Protein AF-A0AAW2YM45-F1 (afdb_monomer)

Solvent-accessible surface area (backbone atoms only — not comparable to full-atom values): 20526 Å² total; per-residue (Å²): 138,87,84,84,84,82,82,83,83,81,84,79,89,72,82,79,75,80,80,76,76,75,73,78,72,71,79,68,81,76,70,78,79,80,68,70,38,75,50,60,68,61,29,51,44,45,63,51,35,70,68,55,61,96,83,78,54,58,60,56,71,64,58,52,55,52,50,51,53,51,51,53,53,54,46,53,55,48,54,50,52,43,63,69,68,66,59,71,83,74,74,78,76,60,89,84,74,71,66,93,79,70,87,63,98,72,72,85,68,70,68,88,69,49,59,49,58,45,49,50,54,52,39,35,72,74,59,65,46,66,71,56,31,53,52,50,52,34,23,50,52,48,28,34,70,71,37,28,89,81,34,66,64,40,33,56,50,43,33,38,57,37,59,75,40,56,63,72,43,49,54,50,46,53,55,50,52,50,49,64,72,68,55,77,55,60,45,52,56,66,89,67,76,82,59,91,83,68,78,87,65,48,35,39,24,42,56,29,53,52,52,51,50,62,67,42,37,83,83,35,70,86,48,50,68,60,42,49,58,56,46,60,74,59,43,43,77,55,53,70,68,57,43,51,53,17,31,47,72,66,69,41,87,83,50,97,91,52,76,60,80,54,42,83,73,74,40,53,71,68,54,68,34,20,29,30,47,48,61,56,54,51,49,44,53,39,51,56,55,50,54,53,53,52,54,51,52,53,50,49,52,51,51,52,52,50,53,54,50,53,52,49,54,50,53,55,51,53,55,54,51,60,65,64,74,68,66,72,79,72,81,72,89,83,82,77,90,132

Structure (mmCIF, N/CA/C/O backbone):
data_AF-A0AAW2YM45-F1
#
_entry.id   AF-A0AAW2YM45-F1
#
loop_
_atom_site.group_PDB
_atom_site.id
_atom_site.type_symbol
_atom_site.label_atom_id
_atom_site.label_alt_id
_atom_site.label_comp_id
_atom_site.label_asym_id
_atom_site.label_entity_id
_atom_site.label_seq_id
_atom_site.pdbx_PDB_ins_code
_atom_site.Cartn_x
_atom_site.Cartn_y
_atom_site.Cartn_z
_atom_site.occupancy
_atom_site.B_iso_or_equiv
_atom_site.auth_seq_id
_atom_site.auth_comp_id
_atom_site.auth_asym_id
_atom_site.auth_atom_id
_atom_site.pdbx_PDB_model_num
ATOM 1 N N . MET A 1 1 ? 11.806 57.297 -38.590 1.00 45.34 1 MET A N 1
ATOM 2 C CA . MET A 1 1 ? 10.900 56.375 -39.314 1.00 45.34 1 MET A CA 1
ATOM 3 C C . MET A 1 1 ? 10.672 55.143 -38.445 1.00 45.34 1 MET A C 1
ATOM 5 O O . MET A 1 1 ? 11.607 54.385 -38.232 1.00 45.34 1 MET A O 1
ATOM 9 N N . LYS A 1 2 ? 9.485 55.006 -37.837 1.00 39.28 2 LYS A N 1
ATOM 10 C CA . LYS A 1 2 ? 9.131 53.883 -36.949 1.00 39.28 2 LYS A CA 1
ATOM 11 C C . LYS A 1 2 ? 8.463 52.790 -37.788 1.00 39.28 2 LYS A C 1
ATOM 13 O O . LYS A 1 2 ? 7.436 53.046 -38.404 1.00 39.28 2 LYS A O 1
ATOM 18 N N . SER A 1 3 ? 9.078 51.609 -37.837 1.00 43.22 3 SER A N 1
ATOM 19 C CA . SER A 1 3 ? 8.574 50.436 -38.556 1.00 43.22 3 SER A CA 1
ATOM 20 C C . SER A 1 3 ? 7.737 49.577 -37.610 1.00 43.22 3 SER A C 1
ATOM 22 O O . SER A 1 3 ? 8.250 48.994 -36.656 1.00 43.22 3 SER A O 1
ATOM 24 N N . THR A 1 4 ? 6.432 49.547 -37.857 1.00 47.62 4 THR A N 1
ATOM 25 C CA . THR A 1 4 ? 5.454 48.725 -37.143 1.00 47.62 4 THR A CA 1
ATOM 26 C C . THR A 1 4 ? 5.373 47.360 -37.824 1.00 47.62 4 THR A C 1
ATOM 28 O O . THR A 1 4 ? 4.767 47.234 -38.885 1.00 47.62 4 THR A O 1
ATOM 31 N N . ARG A 1 5 ? 5.962 46.319 -37.223 1.00 50.62 5 ARG A N 1
ATOM 32 C CA . ARG A 1 5 ? 5.712 44.927 -37.630 1.00 50.62 5 ARG A CA 1
ATOM 33 C C . ARG A 1 5 ? 4.517 44.377 -36.852 1.00 50.62 5 ARG A C 1
ATOM 35 O O . ARG A 1 5 ? 4.603 44.153 -35.650 1.00 50.62 5 ARG A O 1
ATOM 42 N N . ARG A 1 6 ? 3.401 44.181 -37.557 1.00 46.84 6 ARG A N 1
ATOM 43 C CA . ARG A 1 6 ? 2.259 43.370 -37.114 1.00 46.84 6 ARG A CA 1
ATOM 44 C C . ARG A 1 6 ? 2.608 41.900 -37.345 1.00 46.84 6 ARG A C 1
ATOM 46 O O . ARG A 1 6 ? 2.847 41.521 -38.487 1.00 46.84 6 ARG A O 1
ATOM 53 N N . ASN A 1 7 ? 2.620 41.096 -36.285 1.00 44.47 7 ASN A N 1
ATOM 54 C CA . ASN A 1 7 ? 2.637 39.640 -36.399 1.00 44.47 7 ASN A CA 1
ATOM 55 C C . ASN A 1 7 ? 1.203 39.118 -36.324 1.00 44.47 7 ASN A C 1
ATOM 57 O O . ASN A 1 7 ? 0.511 39.284 -35.321 1.00 44.47 7 ASN A O 1
ATOM 61 N N . THR A 1 8 ? 0.782 38.505 -37.421 1.00 42.62 8 THR A N 1
ATOM 62 C CA . THR A 1 8 ? -0.485 37.804 -37.597 1.00 42.62 8 THR A CA 1
ATOM 63 C C . THR A 1 8 ? -0.385 36.444 -36.911 1.00 42.62 8 THR A C 1
ATOM 65 O O . THR A 1 8 ? 0.397 35.595 -37.333 1.00 42.62 8 THR A O 1
ATOM 68 N N . ILE A 1 9 ? -1.149 36.236 -35.838 1.00 46.59 9 ILE A N 1
ATOM 69 C CA . ILE A 1 9 ? -1.312 34.923 -35.207 1.00 46.59 9 ILE A CA 1
ATOM 70 C C . ILE A 1 9 ? -2.406 34.190 -35.985 1.00 46.59 9 ILE A C 1
ATOM 72 O O . ILE A 1 9 ? -3.580 34.542 -35.900 1.00 46.59 9 ILE A O 1
ATOM 76 N N . VAL A 1 10 ? -2.009 33.194 -36.776 1.00 47.75 10 VAL A N 1
ATOM 77 C CA . VAL A 1 10 ? -2.926 32.247 -37.416 1.00 47.75 10 VAL A CA 1
ATOM 78 C C . VAL A 1 10 ? -3.204 31.138 -36.406 1.00 47.75 10 VAL A C 1
ATOM 80 O O . VAL A 1 10 ? -2.305 30.388 -36.033 1.00 47.75 10 VAL A O 1
ATOM 83 N N . GLY A 1 11 ? -4.444 31.073 -35.922 1.00 38.09 11 GLY A N 1
ATOM 84 C CA . GLY A 1 11 ? -4.909 30.016 -35.032 1.00 38.09 11 GLY A CA 1
ATOM 85 C C . GLY A 1 11 ? -5.076 28.699 -35.786 1.00 38.09 11 GLY A C 1
ATOM 86 O O . GLY A 1 11 ? -5.898 28.609 -36.695 1.00 38.09 11 GLY A O 1
ATOM 87 N N . SER A 1 12 ? -4.331 27.665 -35.389 1.00 40.09 12 SER A N 1
ATOM 88 C CA . SER A 1 12 ? -4.648 26.286 -35.758 1.00 40.09 12 SER A CA 1
ATOM 89 C C . SER A 1 12 ? -5.517 25.669 -34.663 1.00 40.09 12 SER A C 1
ATOM 91 O O . SER A 1 12 ? -5.023 25.280 -33.603 1.00 40.09 12 SER A O 1
ATOM 93 N N . ALA A 1 13 ? -6.819 25.576 -34.921 1.00 42.38 13 ALA A N 1
ATOM 94 C CA . ALA A 1 13 ? -7.732 24.740 -34.155 1.00 42.38 13 ALA A CA 1
ATOM 95 C C . ALA A 1 13 ? -7.445 23.266 -34.490 1.00 42.38 13 ALA A C 1
ATOM 97 O O . ALA A 1 13 ? -8.074 22.666 -35.358 1.00 42.38 13 ALA A O 1
ATOM 98 N N . GLY A 1 14 ? -6.427 22.704 -33.839 1.00 37.56 14 GLY A N 1
ATOM 99 C CA . GLY A 1 14 ? -6.156 21.273 -33.844 1.00 37.56 14 GLY A CA 1
ATOM 100 C C . GLY A 1 14 ? -7.064 20.597 -32.827 1.00 37.56 14 GLY A C 1
ATOM 101 O O . GLY A 1 14 ? -6.869 20.751 -31.625 1.00 37.56 14 GLY A O 1
ATOM 102 N N . ALA A 1 15 ? -8.073 19.881 -33.316 1.00 40.94 15 ALA A N 1
ATOM 103 C CA . ALA A 1 15 ? -8.961 19.057 -32.512 1.00 40.94 15 ALA A CA 1
ATOM 104 C C . ALA A 1 15 ? -8.154 17.982 -31.763 1.00 40.94 15 ALA A C 1
ATOM 106 O O . ALA A 1 15 ? -7.741 16.978 -32.344 1.00 40.94 15 ALA A O 1
ATOM 107 N N . ILE A 1 16 ? -7.945 18.194 -30.465 1.00 41.81 16 ILE A N 1
ATOM 108 C CA . ILE A 1 16 ? -7.517 17.153 -29.534 1.00 41.81 16 ILE A CA 1
ATOM 109 C C . ILE A 1 16 ? -8.744 16.263 -29.327 1.00 41.81 16 ILE A C 1
ATOM 111 O O . ILE A 1 16 ? -9.653 16.594 -28.573 1.00 41.81 16 ILE A O 1
ATOM 115 N N . LYS A 1 17 ? -8.821 15.164 -30.082 1.00 40.62 17 LYS A N 1
ATOM 116 C CA . LYS A 1 17 ? -9.704 14.053 -29.730 1.00 40.62 17 LYS A CA 1
ATOM 117 C C . LYS A 1 17 ? -9.077 13.371 -28.524 1.00 40.62 17 LYS A C 1
ATOM 119 O O . LYS A 1 17 ? -8.093 12.649 -28.673 1.00 40.62 17 LYS A O 1
ATOM 124 N N . ASP A 1 18 ? -9.644 13.638 -27.355 1.00 38.69 18 ASP A N 1
ATOM 125 C CA . ASP A 1 18 ? -9.373 12.903 -26.130 1.00 38.69 18 ASP A CA 1
ATOM 126 C C . ASP A 1 18 ? -9.547 11.405 -26.397 1.00 38.69 18 ASP A C 1
ATOM 128 O O . ASP A 1 18 ? -10.647 10.893 -26.614 1.00 38.69 18 ASP A O 1
ATOM 132 N N . MET A 1 19 ? -8.418 10.700 -26.440 1.00 42.66 19 MET A N 1
ATOM 133 C CA . MET A 1 19 ? -8.361 9.249 -26.517 1.00 42.66 19 MET A CA 1
ATOM 134 C C . MET A 1 19 ? -8.612 8.710 -25.109 1.00 42.66 19 MET A C 1
ATOM 136 O O . MET A 1 19 ? -7.716 8.222 -24.419 1.00 42.66 19 MET A O 1
ATOM 140 N N . GLU A 1 20 ? -9.858 8.863 -24.668 1.00 37.53 20 GLU A N 1
ATOM 141 C CA . GLU A 1 20 ? -10.385 8.329 -23.423 1.00 37.53 20 GLU A CA 1
ATOM 142 C C . GLU A 1 20 ? -10.452 6.807 -23.561 1.00 37.53 20 GLU A C 1
ATOM 144 O O . GLU A 1 20 ? -11.467 6.191 -23.891 1.00 37.53 20 GLU A O 1
ATOM 149 N N . THR A 1 21 ? -9.292 6.182 -23.373 1.00 39.78 21 THR A N 1
ATOM 150 C CA . THR A 1 21 ? -9.134 4.734 -23.359 1.00 39.78 21 THR A CA 1
ATOM 151 C C . THR A 1 21 ? -9.704 4.254 -22.030 1.00 39.78 21 THR A C 1
ATOM 153 O O . THR A 1 21 ? -8.976 3.958 -21.085 1.00 39.78 21 THR A O 1
ATOM 156 N N . SER A 1 22 ? -11.037 4.234 -21.947 1.00 38.47 22 SER A N 1
ATOM 157 C CA . SER A 1 22 ? -11.809 3.584 -20.896 1.00 38.47 22 SER A CA 1
ATOM 158 C C . SER A 1 22 ? -11.467 2.096 -20.901 1.00 38.47 22 SER A C 1
ATOM 160 O O . SER A 1 22 ? -12.171 1.262 -21.474 1.00 38.47 22 SER A O 1
ATOM 162 N N . ARG A 1 23 ? -10.351 1.740 -20.258 1.00 40.31 23 ARG A N 1
ATOM 163 C CA . ARG A 1 23 ? -10.105 0.377 -19.811 1.00 40.31 23 ARG A CA 1
ATOM 164 C C . ARG A 1 23 ? -11.232 0.067 -18.841 1.00 40.31 23 ARG A C 1
ATOM 166 O O . ARG A 1 23 ? -11.241 0.549 -17.713 1.00 40.31 23 ARG A O 1
ATOM 173 N N . ARG A 1 24 ? -12.211 -0.709 -19.313 1.00 33.78 24 ARG A N 1
ATOM 174 C CA . ARG A 1 24 ? -13.231 -1.349 -18.483 1.00 33.78 24 ARG A CA 1
ATOM 175 C C . ARG A 1 24 ? -12.511 -2.217 -17.454 1.00 33.78 24 ARG A C 1
ATOM 177 O O . ARG A 1 24 ? -12.272 -3.401 -17.685 1.00 33.78 24 ARG A O 1
ATOM 184 N N . ILE A 1 25 ? -12.146 -1.622 -16.323 1.00 40.91 25 ILE A N 1
ATOM 185 C CA . ILE A 1 25 ? -11.857 -2.355 -15.100 1.00 40.91 25 ILE A CA 1
ATOM 186 C C . ILE A 1 25 ? -13.159 -3.093 -14.813 1.00 40.91 25 ILE A C 1
ATOM 188 O O . ILE A 1 25 ? -14.174 -2.468 -14.507 1.00 40.91 25 ILE A O 1
ATOM 192 N N . ARG A 1 26 ? -13.171 -4.414 -15.028 1.00 33.56 26 ARG A N 1
ATOM 193 C CA . ARG A 1 26 ? -14.313 -5.235 -14.625 1.00 33.56 26 ARG A CA 1
ATOM 194 C C . ARG A 1 26 ? -14.540 -4.924 -13.145 1.00 33.56 26 ARG A C 1
ATOM 196 O O . ARG A 1 26 ? -13.566 -5.028 -12.395 1.00 33.56 26 ARG A O 1
ATOM 203 N N . PRO A 1 27 ? -15.747 -4.505 -12.724 1.00 36.38 27 PRO A N 1
ATOM 204 C CA . PRO A 1 27 ? -16.005 -4.296 -11.312 1.00 36.38 27 PRO A CA 1
ATOM 205 C C . PRO A 1 27 ? -15.666 -5.612 -10.621 1.00 36.38 27 PRO A C 1
ATOM 207 O O . PRO A 1 27 ? -16.235 -6.658 -10.946 1.00 36.38 27 PRO A O 1
ATOM 210 N N . ALA A 1 28 ? -14.648 -5.582 -9.761 1.00 40.66 28 ALA A N 1
ATOM 211 C CA . ALA A 1 28 ? -14.323 -6.728 -8.935 1.00 40.66 28 ALA A CA 1
ATOM 212 C C . ALA A 1 28 ? -15.617 -7.131 -8.226 1.00 40.66 28 ALA A C 1
ATOM 214 O O . ALA A 1 28 ? -16.336 -6.259 -7.733 1.00 40.66 28 ALA A O 1
ATOM 215 N N . LYS A 1 29 ? -15.940 -8.430 -8.257 1.00 38.34 29 LYS A N 1
ATOM 216 C CA . LYS A 1 29 ? -17.120 -9.004 -7.604 1.00 38.34 29 LYS A CA 1
ATOM 217 C C . LYS A 1 29 ? -17.190 -8.401 -6.201 1.00 38.34 29 LYS A C 1
ATOM 219 O O . LYS A 1 29 ? -16.283 -8.626 -5.403 1.00 38.34 29 LYS A O 1
ATOM 224 N N . ILE A 1 30 ? -18.192 -7.552 -5.969 1.00 38.91 30 ILE A N 1
ATOM 225 C CA . ILE A 1 30 ? -18.362 -6.825 -4.714 1.00 38.91 30 ILE A CA 1
ATOM 226 C C . ILE A 1 30 ? -18.522 -7.908 -3.650 1.00 38.91 30 ILE A C 1
ATOM 228 O O . ILE A 1 30 ? -19.556 -8.572 -3.603 1.00 38.91 30 ILE A O 1
ATOM 232 N N . ARG A 1 31 ? -17.477 -8.161 -2.850 1.00 45.88 31 ARG A N 1
ATOM 233 C CA . ARG A 1 31 ? -17.659 -8.897 -1.598 1.00 45.88 31 ARG A CA 1
ATOM 234 C C . ARG A 1 31 ? -18.675 -8.075 -0.812 1.00 45.88 31 ARG A C 1
ATOM 236 O O . ARG A 1 31 ? -18.520 -6.859 -0.709 1.00 45.88 31 ARG A O 1
ATOM 243 N N . ASN A 1 32 ? -19.765 -8.697 -0.375 1.00 42.22 32 ASN A N 1
ATOM 244 C CA . ASN A 1 32 ? -20.770 -8.017 0.431 1.00 42.22 32 ASN A CA 1
ATOM 245 C C . ASN A 1 32 ? -20.088 -7.572 1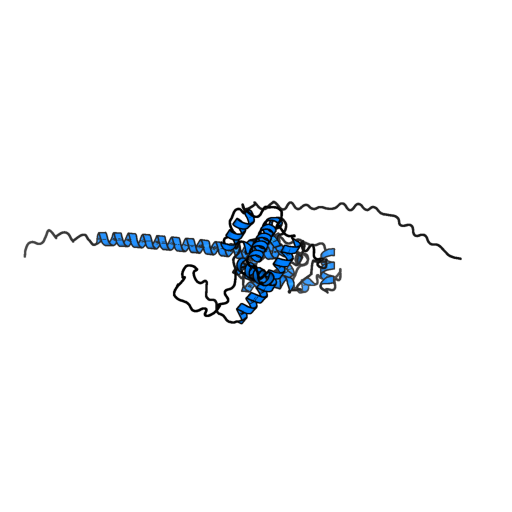.729 1.00 42.22 32 ASN A C 1
ATOM 247 O O . ASN A 1 32 ? -19.929 -8.365 2.644 1.00 42.22 32 ASN A O 1
ATOM 251 N N . PHE A 1 33 ? -19.676 -6.306 1.802 1.00 49.12 33 PHE A N 1
ATOM 252 C CA . PHE A 1 33 ? -19.008 -5.700 2.960 1.00 49.12 33 PHE A CA 1
ATOM 253 C C . PHE A 1 33 ? -19.979 -5.431 4.127 1.00 49.12 33 PHE A C 1
ATOM 255 O O . PHE A 1 33 ? -19.868 -4.429 4.824 1.00 49.12 33 PHE A O 1
ATOM 262 N N . GLY A 1 34 ? -20.954 -6.323 4.319 1.00 51.41 34 GLY A N 1
ATOM 263 C CA . GLY A 1 34 ? -21.739 -6.412 5.547 1.00 51.41 34 GLY A CA 1
ATOM 264 C C . GLY A 1 34 ? -20.972 -7.093 6.683 1.00 51.41 34 GLY A C 1
ATOM 265 O O . GLY A 1 34 ? -21.533 -7.264 7.760 1.00 51.41 34 GLY A O 1
ATOM 266 N N . GLU A 1 35 ? -19.721 -7.493 6.453 1.00 58.28 35 GLU A N 1
ATOM 267 C CA . GLU A 1 35 ? -18.864 -8.055 7.489 1.00 58.28 35 GLU A CA 1
ATOM 268 C C . GLU A 1 35 ? -18.465 -6.956 8.478 1.00 58.28 35 GLU A C 1
ATOM 270 O O . GLU A 1 35 ? -17.868 -5.933 8.136 1.00 58.28 35 GLU A O 1
ATOM 275 N N . VAL A 1 36 ? -18.893 -7.167 9.718 1.00 66.31 36 VAL A N 1
ATOM 276 C CA . VAL A 1 36 ? -18.519 -6.386 10.893 1.00 66.31 36 VAL A CA 1
ATOM 277 C C . VAL A 1 36 ? -16.995 -6.512 11.067 1.00 66.31 36 VAL A C 1
ATOM 279 O O . VAL A 1 36 ? -16.499 -7.633 10.959 1.00 66.31 36 VAL A O 1
ATOM 282 N N . PRO A 1 37 ? -16.237 -5.419 11.308 1.00 69.38 37 PRO A N 1
ATOM 283 C CA . PRO A 1 37 ? -14.800 -5.517 11.556 1.00 69.38 37 PRO A CA 1
ATOM 284 C C . PRO A 1 37 ? -14.510 -6.546 12.641 1.00 69.38 37 PRO A C 1
ATOM 286 O O . PRO A 1 37 ? -15.235 -6.593 13.636 1.00 69.38 37 PRO A O 1
ATOM 289 N N . LYS A 1 38 ? -13.437 -7.325 12.475 1.00 77.44 38 LYS A N 1
ATOM 290 C CA . LYS A 1 38 ? -13.011 -8.298 13.494 1.00 77.44 38 LYS A CA 1
ATOM 291 C C . LYS A 1 38 ? -12.705 -7.611 14.826 1.00 77.44 38 LYS A C 1
ATOM 293 O O . LYS A 1 38 ? -13.040 -8.129 15.886 1.00 77.44 38 LYS A O 1
ATOM 298 N N . ASN A 1 39 ? -12.159 -6.398 14.759 1.00 76.94 39 ASN A N 1
ATOM 299 C CA . ASN A 1 39 ? -11.950 -5.546 15.915 1.00 76.94 39 ASN A CA 1
ATOM 300 C C . ASN A 1 39 ? -13.290 -5.104 16.533 1.00 76.94 39 ASN A C 1
ATOM 302 O O . ASN A 1 39 ? -13.971 -4.216 16.008 1.00 76.94 39 ASN A O 1
ATOM 306 N N . GLU A 1 40 ? -13.644 -5.677 17.686 1.00 79.69 40 GLU A N 1
ATOM 307 C CA . GLU A 1 40 ? -14.921 -5.419 18.361 1.00 79.69 40 GLU A CA 1
ATOM 308 C C . GLU A 1 40 ? -15.126 -3.929 18.678 1.00 79.69 40 GLU A C 1
ATOM 310 O O . GLU A 1 40 ? -16.224 -3.388 18.536 1.00 79.69 40 GLU A O 1
ATOM 315 N N . ARG A 1 41 ? -14.059 -3.210 19.039 1.00 76.38 41 ARG A N 1
ATOM 316 C CA . ARG A 1 41 ? -14.141 -1.777 19.338 1.00 76.38 41 ARG A CA 1
ATOM 317 C C . ARG A 1 41 ? -14.482 -0.967 18.090 1.00 76.38 41 ARG A C 1
ATOM 319 O O . ARG A 1 41 ? -15.356 -0.100 18.152 1.00 76.38 41 ARG A O 1
ATOM 326 N N . LEU A 1 42 ? -13.847 -1.247 16.950 1.00 74.06 42 LEU A N 1
ATOM 327 C CA . LEU A 1 42 ? -14.230 -0.621 15.679 1.00 74.06 42 LEU A CA 1
ATOM 328 C C . LEU A 1 42 ? -15.632 -1.030 15.242 1.00 74.06 42 LEU A C 1
ATOM 330 O O . LEU A 1 42 ? -16.374 -0.176 14.764 1.00 74.06 42 LEU A O 1
ATOM 334 N N . ALA A 1 43 ? -16.018 -2.289 15.439 1.00 78.50 43 ALA A N 1
ATOM 335 C CA . ALA A 1 43 ? -17.366 -2.770 15.172 1.00 78.50 43 ALA A CA 1
ATOM 336 C C . ALA A 1 43 ? -18.420 -2.013 15.988 1.00 78.50 43 ALA A C 1
ATOM 338 O O . ALA A 1 43 ? -19.432 -1.579 15.441 1.00 78.50 43 ALA A O 1
ATOM 339 N N . GLN A 1 44 ? -18.165 -1.772 17.275 1.00 83.31 44 GLN A N 1
ATOM 340 C CA . GLN A 1 44 ? -19.039 -0.975 18.132 1.00 83.31 44 GLN A CA 1
ATOM 341 C C . GLN A 1 44 ? -19.091 0.488 17.682 1.00 83.31 44 GLN A C 1
ATOM 343 O O . GLN A 1 44 ? -20.172 1.081 17.649 1.00 83.31 44 GLN A O 1
ATOM 348 N N . ILE A 1 45 ? -17.954 1.081 17.301 1.00 74.38 45 ILE A N 1
ATOM 349 C CA . ILE A 1 45 ? -17.939 2.441 16.744 1.00 74.38 45 ILE A CA 1
ATOM 350 C C . ILE A 1 45 ? -18.688 2.492 15.423 1.00 74.38 45 ILE A C 1
ATOM 352 O O . ILE A 1 45 ? -19.412 3.454 15.199 1.00 74.38 45 ILE A O 1
ATOM 356 N N . LEU A 1 46 ? -18.588 1.464 14.586 1.00 68.81 46 LEU A N 1
ATOM 357 C CA . LEU A 1 46 ? -19.361 1.351 13.360 1.00 68.81 46 LEU A CA 1
ATOM 358 C C . LEU A 1 46 ? -20.852 1.208 13.629 1.00 68.81 46 LEU A C 1
ATOM 360 O O . LEU A 1 46 ? -21.654 1.919 13.039 1.00 68.81 46 LEU A O 1
ATOM 364 N N . ALA A 1 47 ? -21.247 0.342 14.555 1.00 76.31 47 ALA A N 1
ATOM 365 C CA . ALA A 1 47 ? -22.644 0.179 14.935 1.00 76.31 47 ALA A CA 1
ATOM 366 C C . ALA A 1 47 ? -23.230 1.489 15.488 1.00 76.31 47 ALA A C 1
ATOM 368 O O . ALA A 1 47 ? -24.386 1.827 15.217 1.00 76.31 47 ALA A O 1
ATOM 369 N N . LYS A 1 48 ? -22.423 2.263 16.225 1.00 74.12 48 LYS A N 1
ATOM 370 C CA . LYS A 1 48 ? -22.779 3.612 16.673 1.00 74.12 48 LYS A CA 1
ATOM 371 C C . LYS A 1 48 ? -22.817 4.591 15.496 1.00 74.12 48 LYS A C 1
ATOM 373 O O . LYS A 1 48 ? -23.808 5.298 15.354 1.00 74.12 48 LYS A O 1
ATOM 378 N N . SER A 1 49 ? -21.806 4.612 14.629 1.00 63.53 49 SER A N 1
ATOM 379 C CA . SER A 1 49 ? -21.676 5.558 13.512 1.00 63.53 49 SER A CA 1
ATOM 380 C C . SER A 1 49 ? -22.705 5.328 12.408 1.00 63.53 49 SER A C 1
ATOM 382 O O . SER A 1 49 ? -23.179 6.289 11.822 1.00 63.53 49 SER A O 1
ATOM 384 N N . VAL A 1 50 ? -23.174 4.097 12.197 1.00 59.38 50 VAL A N 1
ATOM 385 C CA . VAL A 1 50 ? -24.307 3.787 11.308 1.00 59.38 50 VAL A CA 1
ATOM 386 C C . VAL A 1 50 ? -25.601 4.449 11.804 1.00 59.38 50 VAL A C 1
ATOM 388 O O . VAL A 1 50 ? -26.444 4.831 10.990 1.00 59.38 50 VAL A O 1
ATOM 391 N N . LYS A 1 51 ? -25.754 4.659 13.122 1.00 62.66 51 LYS A N 1
ATOM 392 C CA . LYS A 1 51 ? -26.851 5.467 13.688 1.00 62.66 51 LYS A CA 1
ATOM 393 C C . LYS A 1 51 ? -26.615 6.977 13.518 1.00 62.66 51 LYS A C 1
ATOM 395 O O . LYS A 1 51 ? -27.583 7.739 13.468 1.00 62.66 51 LYS A O 1
ATOM 400 N N . PHE A 1 52 ? -25.365 7.420 13.369 1.00 55.94 52 PHE A N 1
ATOM 401 C CA . PHE A 1 52 ? -25.009 8.796 13.014 1.00 55.94 52 PHE A CA 1
ATOM 402 C C . PHE A 1 52 ? -25.172 9.006 11.492 1.00 55.94 52 PHE A C 1
ATOM 404 O O . PHE A 1 52 ? -24.295 8.733 10.685 1.00 55.94 52 PHE A O 1
ATOM 411 N N . LYS A 1 53 ? -26.370 9.455 11.100 1.00 52.22 53 LYS A N 1
ATOM 412 C CA . LYS A 1 53 ? -26.874 9.668 9.726 1.00 52.22 53 LYS A CA 1
ATOM 413 C C . LYS A 1 53 ? -25.843 9.928 8.597 1.00 52.22 53 LYS A C 1
ATOM 415 O O . LYS A 1 53 ? -25.026 10.845 8.639 1.00 52.22 53 LYS A O 1
ATOM 420 N N . ARG A 1 54 ? -26.088 9.173 7.517 1.00 53.28 54 ARG A N 1
ATOM 421 C CA . ARG A 1 54 ? -25.399 8.951 6.227 1.00 53.28 54 ARG A CA 1
ATOM 422 C C . ARG A 1 54 ? -24.738 10.099 5.447 1.00 53.28 54 ARG A C 1
ATOM 424 O O . ARG A 1 54 ? -23.933 9.760 4.590 1.00 53.28 54 ARG A O 1
ATOM 431 N N . ASP A 1 55 ? -24.956 11.386 5.719 1.00 55.81 55 ASP A N 1
ATOM 432 C CA . ASP A 1 55 ? -24.517 12.429 4.761 1.00 55.81 55 ASP A CA 1
ATOM 433 C C . ASP A 1 55 ? -23.609 13.533 5.335 1.00 55.81 55 ASP A C 1
ATOM 435 O O . ASP A 1 55 ? -23.004 14.285 4.575 1.00 55.81 55 ASP A O 1
ATOM 439 N N . GLY A 1 56 ? -23.442 13.618 6.661 1.00 63.75 56 GLY A N 1
ATOM 440 C CA . GLY A 1 56 ? -22.745 14.752 7.294 1.00 63.75 56 GLY A CA 1
ATOM 441 C C . GLY A 1 56 ? -21.294 14.525 7.732 1.00 63.75 56 GLY A C 1
ATOM 442 O O . GLY A 1 56 ? -20.587 15.496 7.987 1.00 63.75 56 GLY A O 1
ATOM 443 N N . GLN A 1 57 ? -20.835 13.274 7.858 1.00 75.69 57 GLN A N 1
ATOM 444 C CA . GLN A 1 57 ? -19.564 12.979 8.549 1.00 75.69 57 GLN A CA 1
ATOM 445 C C . GLN A 1 57 ? -18.427 12.472 7.657 1.00 75.69 57 GLN A C 1
ATOM 447 O O . GLN A 1 57 ? -17.272 12.493 8.085 1.00 75.69 57 GLN A O 1
ATOM 452 N N . SER A 1 58 ? -18.695 12.064 6.410 1.00 86.31 58 SER A N 1
ATOM 453 C CA . SER A 1 58 ? -17.600 11.692 5.506 1.00 86.31 58 SER A CA 1
ATOM 454 C C . SER A 1 58 ? -16.742 12.923 5.213 1.00 86.31 58 SER A C 1
ATOM 456 O O . SER A 1 58 ? -17.257 13.948 4.759 1.00 86.31 58 SER A O 1
ATOM 458 N N . LYS A 1 59 ? -15.438 12.824 5.445 1.00 93.31 59 LYS A N 1
ATOM 459 C CA . LYS A 1 59 ? -14.485 13.886 5.127 1.00 93.31 59 LYS A CA 1
ATOM 460 C C . LYS A 1 59 ? -14.091 13.813 3.646 1.00 93.31 59 LYS A C 1
ATOM 462 O O . LYS A 1 59 ? -14.546 12.949 2.889 1.00 93.31 59 LYS A O 1
ATOM 467 N N . SER A 1 60 ? -13.270 14.756 3.192 1.00 93.88 60 SER A N 1
ATOM 468 C CA . SER A 1 60 ? -12.721 14.713 1.835 1.00 93.88 60 SER A CA 1
ATOM 469 C C . SER A 1 60 ? -11.709 13.570 1.689 1.00 93.88 60 SER A C 1
ATOM 471 O O . SER A 1 60 ? -11.086 13.145 2.663 1.00 93.88 60 SER A O 1
ATOM 473 N N . LEU A 1 61 ? -11.509 13.089 0.457 1.00 92.06 61 LEU A N 1
ATOM 474 C CA . LEU A 1 61 ? -10.459 12.108 0.166 1.00 92.06 61 LEU A CA 1
ATOM 475 C C . LEU A 1 61 ? -9.079 12.637 0.585 1.00 92.06 61 LEU A C 1
ATOM 477 O O . LEU A 1 61 ? -8.307 11.916 1.207 1.00 92.06 61 LEU A O 1
ATOM 481 N N . LEU A 1 62 ? -8.795 13.914 0.307 1.00 91.75 62 LEU A N 1
ATOM 482 C CA . LEU A 1 62 ? -7.539 14.556 0.691 1.00 91.75 62 LEU A CA 1
ATOM 483 C C . LEU A 1 62 ? -7.290 14.498 2.202 1.00 91.75 62 LEU A C 1
ATOM 485 O O . LEU A 1 62 ? -6.180 14.190 2.632 1.00 91.75 62 LEU A O 1
ATOM 489 N N . TRP A 1 63 ? -8.323 14.770 3.006 1.00 94.56 63 TRP A N 1
ATOM 490 C CA . TRP A 1 63 ? -8.225 14.677 4.460 1.00 94.56 63 TRP A CA 1
ATOM 491 C C . TRP A 1 63 ? -7.817 13.267 4.897 1.00 94.56 63 TRP A C 1
ATOM 493 O O . TRP A 1 63 ? -6.883 13.121 5.685 1.00 94.56 63 TRP A O 1
ATOM 503 N N . LEU A 1 64 ? -8.454 12.235 4.331 1.00 95.06 64 LEU A N 1
ATOM 504 C CA . LEU A 1 64 ? -8.138 10.848 4.667 1.00 95.06 64 LEU A CA 1
ATOM 505 C C . LEU A 1 64 ? -6.711 10.482 4.246 1.00 95.06 64 LEU A C 1
ATOM 507 O O . LEU A 1 64 ? -5.987 9.885 5.032 1.00 95.06 64 LEU A O 1
ATOM 511 N N . LEU A 1 65 ? -6.272 10.880 3.050 1.00 92.56 65 LEU A N 1
ATOM 512 C CA . LEU A 1 65 ? -4.915 10.596 2.571 1.00 92.56 65 LEU A CA 1
ATOM 513 C C . LEU A 1 65 ? -3.834 11.259 3.440 1.00 92.56 65 LEU A C 1
ATOM 515 O O . LEU A 1 65 ? -2.803 10.642 3.710 1.00 92.56 65 LEU A O 1
ATOM 519 N N . ARG A 1 66 ? -4.071 12.492 3.909 1.00 93.69 66 ARG A N 1
ATOM 520 C CA . ARG A 1 66 ? -3.168 13.183 4.845 1.00 93.69 66 ARG A CA 1
ATOM 521 C C . ARG A 1 66 ? -3.108 12.468 6.190 1.00 93.69 66 ARG A C 1
ATOM 523 O O . ARG A 1 66 ? -2.014 12.220 6.692 1.00 93.69 66 ARG A O 1
ATOM 530 N N . LEU A 1 67 ? -4.265 12.083 6.730 1.00 95.19 67 LEU A N 1
ATOM 531 C CA . LEU A 1 67 ? -4.344 11.312 7.967 1.00 95.19 67 LEU A CA 1
ATOM 532 C C . LEU A 1 67 ? -3.623 9.962 7.835 1.00 95.19 67 LEU A C 1
ATOM 534 O O . LEU A 1 67 ? -2.791 9.640 8.673 1.00 95.19 67 LEU A O 1
ATOM 538 N N . MET A 1 68 ? -3.871 9.210 6.758 1.00 95.19 68 MET A N 1
ATOM 539 C CA . MET A 1 68 ? -3.194 7.940 6.471 1.00 95.19 68 MET A CA 1
ATOM 540 C C . MET A 1 68 ? -1.673 8.102 6.444 1.00 95.19 68 MET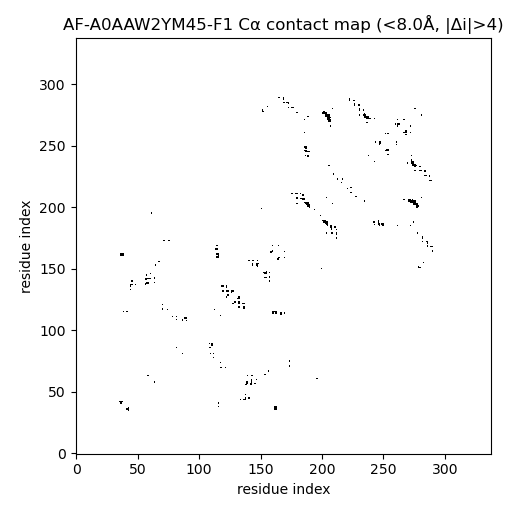 A C 1
ATOM 542 O O . MET A 1 68 ? -0.958 7.322 7.065 1.00 95.19 68 MET A O 1
ATOM 546 N N . SER A 1 69 ? -1.168 9.131 5.754 1.00 93.00 69 SER A N 1
ATOM 547 C CA . SER A 1 69 ? 0.271 9.392 5.721 1.00 93.00 69 SER A CA 1
ATOM 548 C C . SER A 1 69 ? 0.831 9.724 7.103 1.00 93.00 69 SER A C 1
ATOM 550 O O . SER A 1 69 ? 1.954 9.317 7.389 1.00 93.00 69 SER A O 1
ATOM 552 N N . SER A 1 70 ? 0.090 10.466 7.930 1.00 94.88 70 SER A N 1
ATOM 553 C CA . SER A 1 70 ? 0.488 10.7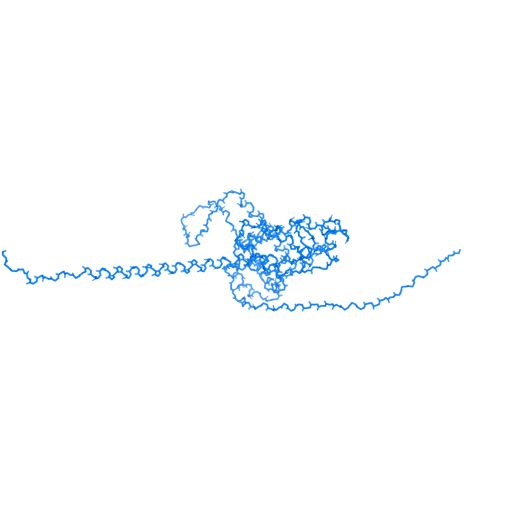85 9.305 1.00 94.88 70 SER A CA 1
ATOM 554 C C . SER A 1 70 ? 0.540 9.526 10.172 1.00 94.88 70 SER A C 1
ATOM 556 O O . SER A 1 70 ? 1.533 9.281 10.849 1.00 94.88 70 SER A O 1
ATOM 558 N N . ILE A 1 71 ? -0.490 8.681 10.084 1.00 95.75 71 ILE A N 1
ATOM 559 C CA . ILE A 1 71 ? -0.578 7.412 10.813 1.00 95.75 71 ILE A CA 1
ATOM 560 C C . ILE A 1 71 ? 0.581 6.491 10.444 1.00 95.75 71 ILE A C 1
ATOM 562 O O . ILE A 1 71 ? 1.248 5.980 11.335 1.00 95.75 71 ILE A O 1
ATOM 566 N N . TYR A 1 72 ? 0.849 6.291 9.151 1.00 95.56 72 TYR A N 1
ATOM 567 C CA . TYR A 1 72 ? 1.924 5.398 8.721 1.00 95.56 72 TYR A CA 1
ATOM 568 C C . TYR A 1 72 ? 3.299 5.881 9.178 1.00 95.56 72 TYR A C 1
ATOM 570 O O . TYR A 1 72 ? 4.070 5.073 9.684 1.00 95.56 72 TYR A O 1
ATOM 578 N N . LYS A 1 73 ? 3.593 7.183 9.063 1.00 94.56 73 LYS A N 1
ATOM 579 C CA . LYS A 1 73 ? 4.857 7.755 9.554 1.00 94.56 73 LYS A CA 1
ATOM 580 C C . LYS A 1 73 ? 5.010 7.556 11.060 1.00 94.56 73 LYS A C 1
ATOM 582 O O . LYS A 1 73 ? 5.990 6.967 11.496 1.00 94.56 73 LYS A O 1
ATOM 587 N N . ASN A 1 74 ? 3.995 7.939 11.831 1.00 95.62 74 ASN A N 1
ATOM 588 C CA . ASN A 1 74 ? 4.043 7.804 13.282 1.00 95.62 74 ASN A CA 1
ATOM 589 C C . ASN A 1 74 ? 4.118 6.335 13.719 1.00 95.62 74 ASN A C 1
ATOM 591 O O . ASN A 1 74 ? 4.745 6.042 14.732 1.00 95.62 74 ASN A O 1
ATOM 595 N N . LYS A 1 75 ? 3.499 5.410 12.974 1.00 94.88 75 LYS A N 1
ATOM 596 C CA . LYS A 1 75 ? 3.580 3.975 13.263 1.00 94.88 75 LYS A CA 1
ATOM 597 C C . LYS A 1 75 ? 4.978 3.422 13.005 1.00 94.88 75 LYS A C 1
ATOM 599 O O . LYS A 1 75 ? 5.477 2.672 13.832 1.00 94.88 75 LYS A O 1
ATOM 604 N N . ILE A 1 76 ? 5.624 3.827 11.911 1.00 94.56 76 ILE A N 1
ATOM 605 C CA . ILE A 1 76 ? 7.024 3.474 11.632 1.00 94.56 76 ILE A CA 1
ATOM 606 C C . ILE A 1 76 ? 7.928 3.947 12.777 1.00 94.56 76 ILE A C 1
ATOM 608 O O . ILE A 1 76 ? 8.723 3.161 13.289 1.00 94.56 76 ILE A O 1
ATOM 612 N N . ASP A 1 77 ? 7.771 5.201 13.209 1.00 94.56 77 ASP A N 1
ATOM 613 C CA . ASP A 1 77 ? 8.569 5.773 14.298 1.00 94.56 77 ASP A CA 1
ATOM 614 C C . ASP A 1 77 ? 8.312 5.053 15.627 1.00 94.56 77 ASP A C 1
ATOM 616 O O . ASP A 1 77 ? 9.250 4.716 16.350 1.00 94.56 77 ASP A O 1
ATOM 620 N N . HIS A 1 78 ? 7.044 4.765 15.929 1.00 93.12 78 HIS A N 1
ATOM 621 C CA . HIS A 1 78 ? 6.650 3.994 17.103 1.00 93.12 78 HIS A CA 1
ATOM 622 C C . HIS A 1 78 ? 7.276 2.594 17.092 1.00 93.12 78 HIS A C 1
ATOM 624 O O . HIS A 1 78 ? 7.934 2.202 18.052 1.00 93.12 78 HIS A O 1
ATOM 630 N N . ASP A 1 79 ? 7.130 1.847 15.999 1.00 91.50 79 ASP A N 1
ATOM 631 C CA . ASP A 1 79 ? 7.619 0.470 15.908 1.00 91.50 79 ASP A CA 1
ATOM 632 C C . ASP A 1 79 ? 9.162 0.413 15.925 1.00 91.50 79 ASP A C 1
ATOM 634 O O . ASP A 1 79 ? 9.748 -0.547 16.439 1.00 91.50 79 ASP A O 1
ATOM 638 N N . ALA A 1 80 ? 9.837 1.466 15.448 1.00 91.31 80 ALA A N 1
ATOM 639 C CA . ALA A 1 80 ? 11.280 1.638 15.593 1.00 91.31 80 ALA A CA 1
ATOM 640 C C . ALA A 1 80 ? 11.696 1.876 17.057 1.00 91.31 80 ALA A C 1
ATOM 642 O O . ALA A 1 80 ? 12.642 1.240 17.522 1.00 91.31 80 ALA A O 1
ATOM 643 N N . GLN A 1 81 ? 10.978 2.727 17.800 1.00 90.81 81 GLN A N 1
ATOM 644 C CA . GLN A 1 81 ? 11.224 2.958 19.233 1.00 90.81 81 GLN A CA 1
ATOM 645 C C . GLN A 1 81 ? 11.003 1.684 20.057 1.00 90.81 81 GLN A C 1
ATOM 647 O O . GLN A 1 81 ? 11.836 1.333 20.892 1.00 90.81 81 GLN A O 1
ATOM 652 N N . VAL A 1 82 ? 9.928 0.950 19.762 1.00 87.56 82 VAL A N 1
ATOM 653 C CA . VAL A 1 82 ? 9.631 -0.363 20.353 1.00 87.56 82 VAL A CA 1
ATOM 654 C C . VAL A 1 82 ? 10.735 -1.379 20.066 1.00 87.56 82 VAL A C 1
ATOM 656 O O . VAL A 1 82 ? 11.105 -2.162 20.933 1.00 87.56 82 VAL A O 1
ATOM 659 N N . SER A 1 83 ? 11.305 -1.362 18.862 1.00 86.44 83 SER A N 1
ATOM 660 C CA . SER A 1 83 ? 12.393 -2.282 18.512 1.00 86.44 83 SER A CA 1
ATOM 661 C C . SER A 1 83 ? 13.719 -1.917 19.203 1.00 86.44 83 SER A C 1
ATOM 663 O O . SER A 1 83 ? 14.525 -2.802 19.480 1.00 86.44 83 SER A O 1
ATOM 665 N N . GLN A 1 84 ? 13.958 -0.633 19.496 1.00 87.19 84 GLN A N 1
ATOM 666 C CA . GLN A 1 84 ? 15.175 -0.150 20.168 1.00 87.19 84 GLN A CA 1
ATOM 667 C C . GLN A 1 84 ? 15.165 -0.360 21.682 1.00 87.19 84 GLN A C 1
ATOM 669 O O . GLN A 1 84 ? 16.228 -0.518 22.279 1.00 87.19 84 GLN A O 1
ATOM 674 N N . SER A 1 85 ? 13.989 -0.373 22.311 1.00 84.12 85 SER A N 1
ATOM 675 C CA . SER A 1 85 ? 13.862 -0.543 23.761 1.00 84.12 85 SER A CA 1
ATOM 676 C C . SER A 1 85 ? 14.252 -1.945 24.245 1.00 84.12 85 SER A C 1
ATOM 678 O O . SER A 1 85 ? 14.328 -2.170 25.451 1.00 84.12 85 SER A O 1
ATOM 680 N N . GLY A 1 86 ? 14.520 -2.891 23.332 1.00 71.25 86 GLY A N 1
ATOM 681 C CA . GLY A 1 86 ? 14.962 -4.246 23.668 1.00 71.25 86 GLY A CA 1
ATOM 682 C C . GLY A 1 86 ? 13.920 -5.053 24.443 1.00 71.25 86 GLY A C 1
ATOM 683 O O . GLY A 1 86 ? 14.235 -6.135 24.935 1.00 71.25 86 GLY A O 1
ATOM 684 N N . VAL A 1 87 ? 12.689 -4.541 24.553 1.00 66.00 87 VAL A N 1
ATOM 685 C CA . VAL A 1 87 ? 11.568 -5.248 25.160 1.00 66.00 87 VAL A CA 1
ATOM 686 C C . VAL A 1 87 ? 11.257 -6.439 24.260 1.00 66.00 87 VAL A C 1
ATOM 688 O O . VAL A 1 87 ? 10.694 -6.295 23.175 1.00 66.00 87 VAL A O 1
ATOM 691 N N . GLN A 1 88 ? 11.724 -7.616 24.679 1.00 53.53 88 GLN A N 1
ATOM 692 C CA . GLN A 1 88 ? 11.501 -8.866 23.966 1.00 53.53 88 GLN A CA 1
ATOM 693 C C . GLN A 1 88 ? 10.003 -9.102 23.754 1.00 53.53 88 GLN A C 1
ATOM 695 O O . GLN A 1 88 ? 9.180 -8.777 24.613 1.00 53.53 88 GLN A O 1
ATOM 700 N N . ARG A 1 89 ? 9.681 -9.691 22.594 1.00 50.44 89 ARG A N 1
ATOM 701 C CA . ARG A 1 89 ? 8.365 -10.248 22.268 1.00 50.44 89 ARG A CA 1
ATOM 702 C C . ARG A 1 89 ? 7.864 -11.068 23.454 1.00 50.44 89 ARG A C 1
ATOM 704 O O . ARG A 1 89 ? 8.404 -12.132 23.734 1.00 50.44 89 ARG A O 1
ATOM 711 N N . VAL A 1 90 ? 6.819 -10.587 24.113 1.00 52.50 90 VAL A N 1
ATOM 712 C CA . VAL A 1 90 ? 5.883 -11.501 24.755 1.00 52.50 90 VAL A CA 1
ATOM 713 C C . VAL A 1 90 ? 4.952 -11.906 23.625 1.00 52.50 90 VAL A C 1
ATOM 715 O O . VAL A 1 90 ? 4.170 -11.082 23.147 1.00 52.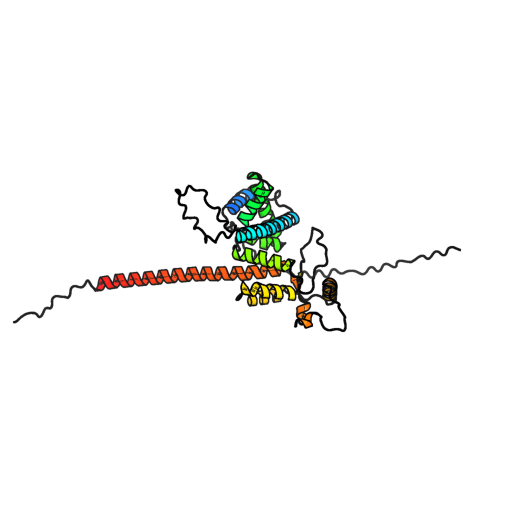50 90 VAL A O 1
ATOM 718 N N . ASP A 1 91 ? 5.153 -13.109 23.090 1.00 47.62 91 ASP A N 1
ATOM 719 C CA . ASP A 1 91 ? 4.240 -13.666 22.100 1.00 47.62 91 ASP A CA 1
ATOM 720 C C . ASP A 1 91 ? 2.831 -13.665 22.707 1.00 47.62 91 ASP A C 1
ATOM 722 O O . ASP A 1 91 ? 2.655 -14.034 23.866 1.00 47.62 91 ASP A O 1
ATOM 726 N N . TYR A 1 92 ? 1.891 -13.118 21.934 1.00 49.47 92 TYR A N 1
ATOM 727 C CA . TYR A 1 92 ? 0.448 -13.007 22.165 1.00 49.47 92 TYR A CA 1
ATOM 728 C C . TYR A 1 92 ? -0.033 -13.586 23.511 1.00 49.47 92 TYR A C 1
ATOM 730 O O . TYR A 1 92 ? -0.247 -14.789 23.643 1.00 49.47 92 TYR A O 1
ATOM 738 N N . ILE A 1 93 ? -0.206 -12.727 24.521 1.00 51.91 93 ILE A N 1
ATOM 739 C CA . ILE A 1 93 ? -0.879 -13.133 25.758 1.00 51.91 93 ILE A CA 1
ATOM 740 C C . ILE A 1 93 ? -2.325 -13.452 25.374 1.00 51.91 93 ILE A C 1
ATOM 742 O O . ILE A 1 93 ? -3.036 -12.575 24.882 1.00 51.91 93 ILE A O 1
ATOM 746 N N . ASP A 1 94 ? -2.728 -14.708 25.560 1.00 50.16 94 ASP A N 1
ATOM 747 C CA . ASP A 1 94 ? -4.101 -15.164 25.357 1.00 50.16 94 ASP A CA 1
ATOM 748 C C . ASP A 1 94 ? -5.064 -14.223 26.109 1.00 50.16 94 ASP A C 1
ATOM 750 O O . ASP A 1 94 ? -4.957 -14.097 27.335 1.00 50.16 94 ASP A O 1
ATOM 754 N N . PRO A 1 95 ? -6.000 -13.548 25.411 1.00 54.59 95 PRO A N 1
ATOM 755 C CA . PRO A 1 95 ? -6.933 -12.613 26.034 1.00 54.59 95 PRO A CA 1
ATOM 756 C C . PRO A 1 95 ? -7.845 -13.266 27.088 1.00 54.59 95 PRO A C 1
ATOM 758 O O . PRO A 1 95 ? -8.494 -12.545 27.846 1.00 54.59 95 PRO A O 1
ATOM 761 N N . ASN A 1 96 ? -7.887 -14.601 27.176 1.00 55.41 96 ASN A N 1
ATOM 762 C CA . ASN A 1 96 ? -8.658 -15.332 28.181 1.00 55.41 96 ASN A CA 1
ATOM 763 C C . ASN A 1 96 ? -7.879 -15.658 29.465 1.00 55.41 96 ASN A C 1
ATOM 765 O O . ASN A 1 96 ? -8.491 -16.087 30.445 1.00 55.41 96 ASN A O 1
ATOM 769 N N . VAL A 1 97 ? -6.563 -15.428 29.518 1.00 54.72 97 VAL A N 1
ATOM 770 C CA . VAL A 1 97 ? -5.759 -15.613 30.741 1.00 54.72 97 VAL A CA 1
ATOM 771 C C . VAL A 1 97 ? -5.691 -14.286 31.496 1.00 54.72 97 VAL A C 1
ATOM 773 O O . VAL A 1 97 ? -4.649 -13.652 31.637 1.00 54.72 97 VAL A O 1
ATOM 776 N N . PHE A 1 98 ? -6.850 -13.824 31.957 1.00 49.25 98 PHE A N 1
ATOM 777 C CA . PHE A 1 98 ? -6.936 -12.683 32.859 1.00 49.25 98 PHE A CA 1
ATOM 778 C C . PHE A 1 98 ? -6.778 -13.206 34.290 1.00 49.25 98 PHE A C 1
ATOM 780 O O . PHE A 1 98 ? -7.732 -13.743 34.844 1.00 49.25 98 PHE A O 1
ATOM 787 N N . ASP A 1 99 ? -5.583 -13.096 34.879 1.00 59.94 99 ASP A N 1
ATOM 788 C CA . ASP A 1 99 ? -5.383 -13.356 36.311 1.00 59.94 99 ASP A CA 1
ATOM 789 C C . ASP A 1 99 ? -5.783 -12.097 37.109 1.00 59.94 99 ASP A C 1
ATOM 791 O O . ASP A 1 99 ? -5.062 -11.091 37.086 1.00 59.94 99 ASP A O 1
ATOM 795 N N . PRO A 1 100 ? -6.936 -12.099 37.804 1.00 53.78 100 PRO A N 1
ATOM 796 C CA . PRO A 1 100 ? -7.464 -10.911 38.465 1.00 53.78 100 PRO A CA 1
ATOM 797 C C . PRO A 1 100 ? -6.692 -10.523 39.740 1.00 53.78 100 PRO A C 1
ATOM 799 O O . PRO A 1 100 ? -7.051 -9.530 40.374 1.00 53.78 100 PRO A O 1
ATOM 802 N N . LEU A 1 101 ? -5.643 -11.262 40.131 1.00 56.97 101 LEU A N 1
ATOM 803 C CA . LEU A 1 101 ? -4.849 -10.985 41.337 1.00 56.97 101 LEU A CA 1
ATOM 804 C C . LEU A 1 101 ? -3.466 -10.365 41.057 1.00 56.97 101 LEU A C 1
ATOM 806 O O . LEU A 1 101 ? -2.762 -9.992 41.997 1.00 56.97 101 LEU A O 1
ATOM 810 N N . SER A 1 102 ? -3.089 -10.157 39.792 1.00 51.22 102 SER A N 1
ATOM 811 C CA . SER A 1 102 ? -1.843 -9.474 39.409 1.00 51.22 102 SER A CA 1
ATOM 812 C C . SER A 1 102 ? -2.007 -7.940 39.416 1.00 51.22 102 SER A C 1
ATOM 814 O O . SER A 1 102 ? -2.038 -7.279 38.378 1.00 51.22 102 SER A O 1
ATOM 816 N N . SER A 1 103 ? -2.110 -7.332 40.600 1.00 42.44 103 SER A N 1
ATOM 817 C CA . SER A 1 103 ? -2.322 -5.883 40.782 1.00 42.44 103 SER A CA 1
ATOM 818 C C . SER A 1 103 ? -1.041 -5.031 40.729 1.00 42.44 103 SER A C 1
ATOM 820 O O . SER A 1 103 ? -0.917 -4.048 41.461 1.00 42.44 103 SER A O 1
ATOM 822 N N . SER A 1 104 ? -0.073 -5.384 39.880 1.00 45.53 104 SER A N 1
ATOM 823 C CA . SER A 1 104 ? 1.131 -4.572 39.655 1.00 45.53 104 SER A CA 1
ATOM 824 C C . SER A 1 104 ? 1.101 -3.961 38.245 1.00 45.53 104 SER A C 1
ATOM 826 O O . SER A 1 104 ? 1.091 -4.714 37.275 1.00 45.53 104 SER A O 1
ATOM 828 N N . PRO A 1 105 ? 1.120 -2.619 38.080 1.00 48.75 105 PRO A N 1
ATOM 829 C CA . PRO A 1 105 ? 1.233 -1.944 36.780 1.00 48.75 105 PRO A CA 1
ATOM 830 C C . PRO A 1 105 ? 2.679 -2.016 36.251 1.00 48.75 105 PRO A C 1
ATOM 832 O O . PRO A 1 105 ? 3.284 -1.012 35.875 1.00 48.75 105 PRO A O 1
ATOM 835 N N . SER A 1 106 ? 3.282 -3.202 36.312 1.00 43.84 106 SER A N 1
ATOM 836 C CA . SER A 1 106 ? 4.697 -3.422 36.047 1.00 43.84 106 SER A CA 1
ATOM 837 C C . SER A 1 106 ? 4.916 -3.868 34.608 1.00 43.84 106 SER A C 1
ATOM 839 O O . SER A 1 106 ? 4.482 -4.940 34.197 1.00 43.84 106 SER A O 1
ATOM 841 N N . SER A 1 107 ? 5.667 -3.031 33.894 1.00 48.59 107 SER A N 1
ATOM 842 C CA . SER A 1 107 ? 6.128 -3.163 32.513 1.00 48.59 107 SER A CA 1
ATOM 843 C C . SER A 1 107 ? 5.016 -3.105 31.470 1.00 48.59 107 SER A C 1
ATOM 845 O O . SER A 1 107 ? 4.386 -4.097 31.125 1.00 48.59 107 SER A O 1
ATOM 847 N N . SER A 1 108 ? 4.830 -1.911 30.908 1.00 51.12 108 SER A N 1
ATOM 848 C CA . SER A 1 108 ? 4.287 -1.754 29.565 1.00 51.12 108 SER A CA 1
ATOM 849 C C . SER A 1 108 ? 5.233 -2.471 28.599 1.00 51.12 108 SER A C 1
ATOM 851 O O . SER A 1 108 ? 6.140 -1.853 28.033 1.00 51.12 108 SER A O 1
ATOM 853 N N . SER A 1 109 ? 5.088 -3.789 28.467 1.00 52.09 109 SER A N 1
ATOM 854 C CA . SER A 1 109 ? 5.657 -4.500 27.338 1.00 52.09 109 SER A CA 1
ATOM 855 C C . SER A 1 109 ? 5.102 -3.791 26.109 1.00 52.09 109 SER A C 1
ATOM 857 O O . SER A 1 109 ? 3.889 -3.639 25.955 1.00 52.09 109 SER A O 1
ATOM 859 N N . SER A 1 110 ? 5.975 -3.192 25.302 1.00 60.28 110 SER A N 1
ATOM 860 C CA . SER A 1 110 ? 5.530 -2.439 24.141 1.00 60.28 110 SER A CA 1
ATOM 861 C C . SER A 1 110 ? 5.127 -3.438 23.066 1.00 60.28 110 SER A C 1
ATOM 863 O O . SER A 1 110 ? 5.905 -3.781 22.175 1.00 60.28 110 SER A O 1
ATOM 865 N N . VAL A 1 111 ? 3.921 -3.975 23.221 1.00 76.25 111 VAL A N 1
ATOM 866 C CA . VAL A 1 111 ? 3.287 -4.857 22.255 1.00 76.25 111 VAL A CA 1
ATOM 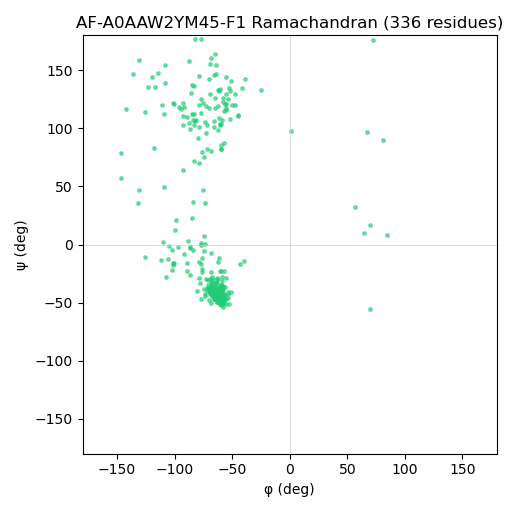867 C C . VAL A 1 111 ? 3.104 -4.057 20.970 1.00 76.25 111 VAL A C 1
ATOM 869 O O . VAL A 1 111 ? 2.679 -2.898 20.993 1.00 76.25 111 VAL A O 1
ATOM 872 N N . ARG A 1 112 ? 3.473 -4.650 19.831 1.00 83.38 112 ARG A N 1
ATOM 873 C CA . ARG A 1 112 ? 3.189 -4.033 18.536 1.00 83.38 112 ARG A CA 1
ATOM 874 C C . ARG A 1 112 ? 1.676 -3.927 18.378 1.00 83.38 112 ARG A C 1
ATOM 876 O O . ARG A 1 112 ? 0.988 -4.939 18.366 1.00 83.38 112 ARG A O 1
ATOM 883 N N . MET A 1 113 ? 1.188 -2.700 18.246 1.00 90.81 113 MET A N 1
ATOM 884 C CA . MET A 1 113 ? -0.239 -2.422 18.100 1.00 90.81 113 MET A CA 1
ATOM 885 C C . MET A 1 113 ? -0.720 -2.695 16.675 1.00 90.81 113 MET A C 1
ATOM 887 O O . MET A 1 113 ? -0.002 -2.406 15.702 1.00 90.81 113 MET A O 1
ATOM 891 N N . SER A 1 114 ? -1.961 -3.172 16.556 1.00 91.88 114 SER A N 1
ATOM 892 C CA . SER A 1 114 ? -2.655 -3.256 15.269 1.00 91.88 114 SER A CA 1
ATOM 893 C C . SER A 1 114 ? -2.911 -1.854 14.696 1.00 91.88 114 SER A C 1
ATOM 895 O O . SER A 1 114 ? -2.806 -0.838 15.394 1.00 91.88 114 SER A O 1
ATOM 897 N N . LEU A 1 115 ? -3.224 -1.750 13.398 1.00 94.25 115 LEU A N 1
ATOM 898 C CA . LEU A 1 115 ? -3.514 -0.441 12.801 1.00 94.25 115 LEU A CA 1
ATOM 899 C C . LEU A 1 115 ? -4.746 0.241 13.429 1.00 94.25 115 LEU A C 1
ATOM 901 O O . LEU A 1 115 ? -4.663 1.445 13.674 1.00 94.25 115 LEU A O 1
ATOM 905 N N . PRO A 1 116 ? -5.858 -0.466 13.719 1.00 93.81 116 PRO A N 1
ATOM 906 C CA . PRO A 1 116 ? -6.975 0.081 14.491 1.00 93.81 116 PRO A CA 1
ATOM 907 C C . PRO A 1 116 ? -6.576 0.689 15.830 1.00 93.81 116 PRO A C 1
ATOM 909 O O . PRO A 1 116 ? -6.932 1.831 16.119 1.00 93.81 116 PRO A O 1
ATOM 912 N N . GLU A 1 117 ? -5.827 -0.054 16.641 1.00 92.38 117 GLU A N 1
ATOM 913 C CA . GLU A 1 117 ? -5.381 0.390 17.963 1.00 92.38 117 GLU A CA 1
ATOM 914 C C . GLU A 1 117 ? -4.495 1.624 17.847 1.00 92.38 117 GLU A C 1
ATOM 916 O O . GLU A 1 117 ? -4.732 2.638 18.508 1.00 92.38 117 GLU A O 1
ATOM 921 N N . PHE A 1 118 ? -3.536 1.575 16.921 1.00 94.62 118 PHE A N 1
ATOM 922 C CA . PHE A 1 118 ? -2.648 2.693 16.654 1.00 94.62 118 PHE A CA 1
ATOM 923 C C . PHE A 1 118 ? -3.410 3.925 16.149 1.00 94.62 118 PHE A C 1
ATOM 925 O O . PHE A 1 118 ? -3.113 5.045 16.557 1.00 94.62 118 PHE A O 1
ATOM 932 N N . LEU A 1 119 ? -4.427 3.745 15.297 1.00 95.19 119 LEU A N 1
ATOM 933 C CA . LEU A 1 119 ? -5.312 4.821 14.851 1.00 95.19 119 LEU A CA 1
ATOM 934 C C . LEU A 1 119 ? -6.013 5.483 16.046 1.00 95.19 119 LEU A C 1
ATOM 936 O O . LEU A 1 119 ? -6.061 6.710 16.105 1.00 95.19 119 LEU A O 1
ATOM 940 N N . PHE A 1 120 ? -6.531 4.714 17.008 1.00 93.31 120 PHE A N 1
ATOM 941 C CA . PHE A 1 120 ? -7.160 5.286 18.202 1.00 93.31 120 PHE A CA 1
ATOM 942 C C . PHE A 1 120 ? -6.183 6.064 19.068 1.00 93.31 120 PHE A C 1
ATOM 944 O O . PHE A 1 120 ? -6.504 7.184 19.460 1.00 93.31 120 PHE A O 1
ATOM 951 N N . GLU A 1 121 ? -5.010 5.502 19.357 1.00 93.69 121 GLU A N 1
ATOM 952 C CA . GLU A 1 121 ? -3.993 6.203 20.144 1.00 93.69 121 GLU A CA 1
ATOM 953 C C . GLU A 1 121 ? -3.512 7.465 19.417 1.00 93.69 121 GLU A C 1
ATOM 955 O O . GLU A 1 121 ? -3.402 8.526 20.030 1.00 93.69 121 GLU A O 1
ATOM 960 N N . HIS A 1 122 ? -3.359 7.415 18.092 1.00 95.00 122 HIS A N 1
ATOM 961 C CA . HIS A 1 122 ? -3.034 8.587 17.281 1.00 95.00 122 HIS A CA 1
ATOM 962 C C . HIS A 1 122 ? -4.115 9.677 17.367 1.00 95.00 122 HIS A C 1
ATOM 964 O O . HIS A 1 122 ? -3.813 10.848 17.600 1.00 95.00 122 HIS A O 1
ATOM 970 N N . LEU A 1 123 ? -5.393 9.312 17.230 1.00 95.38 123 LEU A N 1
ATOM 971 C CA . LEU A 1 123 ? -6.507 10.255 17.371 1.00 95.38 123 LEU A CA 1
ATOM 972 C C . LEU A 1 123 ? -6.602 10.808 18.800 1.00 95.38 123 LEU A C 1
ATOM 974 O O . LEU A 1 123 ? -6.882 11.990 18.986 1.00 95.38 123 LEU A O 1
ATOM 978 N N . LYS A 1 124 ? -6.345 9.980 19.812 1.00 95.06 124 LYS A N 1
ATOM 979 C CA . LYS A 1 124 ? -6.327 10.376 21.223 1.00 95.06 124 LYS A CA 1
ATOM 980 C C . LYS A 1 124 ? -5.213 11.374 21.518 1.00 95.06 124 LYS A C 1
ATOM 982 O O . LYS A 1 124 ? -5.473 12.351 22.211 1.00 95.06 124 LYS A O 1
ATOM 987 N N . GLN A 1 125 ? -4.026 11.195 20.939 1.00 95.81 125 GLN A N 1
ATOM 988 C CA . GLN A 1 125 ? -2.931 12.166 21.029 1.00 95.81 125 GLN A CA 1
ATOM 989 C C . GLN A 1 125 ? -3.302 13.522 20.408 1.00 95.81 125 GLN A C 1
ATOM 991 O O . GLN A 1 125 ? -2.946 14.559 20.959 1.00 95.81 125 GLN A O 1
ATOM 996 N N . ILE A 1 126 ? -4.033 13.527 19.287 1.00 96.06 126 ILE A N 1
ATOM 997 C CA . ILE A 1 126 ? -4.420 14.763 18.586 1.00 96.06 126 ILE A CA 1
ATOM 998 C C . ILE A 1 126 ? -5.576 15.487 19.289 1.00 96.06 126 ILE A C 1
ATOM 1000 O O . ILE A 1 126 ? -5.540 16.706 19.440 1.00 96.06 126 ILE A O 1
ATOM 1004 N N . TYR A 1 127 ? -6.627 14.758 19.674 1.00 95.25 127 TYR A N 1
ATOM 1005 C CA . TYR A 1 127 ? -7.891 15.356 20.119 1.00 95.25 127 TYR A CA 1
ATOM 1006 C C . TYR A 1 127 ? -8.085 15.359 21.638 1.00 95.25 127 TYR A C 1
ATOM 1008 O O . TYR A 1 127 ? -8.889 16.147 22.136 1.00 95.25 127 TYR A O 1
ATOM 1016 N N . GLY A 1 128 ? -7.393 14.487 22.379 1.00 94.25 128 GLY A N 1
ATOM 1017 C CA . GLY A 1 128 ? -7.464 14.349 23.838 1.00 94.25 128 GLY A CA 1
ATOM 1018 C C . GLY A 1 128 ? -8.788 13.780 24.366 1.00 94.25 128 GLY A C 1
ATOM 1019 O O . GLY A 1 128 ? -8.803 12.772 25.069 1.00 94.25 128 GLY A O 1
ATOM 1020 N N . ALA A 1 129 ? -9.919 14.404 24.031 1.00 94.44 129 ALA A N 1
ATOM 1021 C CA . ALA A 1 129 ? -11.237 14.032 24.533 1.00 94.44 129 ALA A CA 1
ATOM 1022 C C . ALA A 1 129 ? -11.803 12.783 23.833 1.00 94.44 129 ALA A C 1
ATOM 1024 O O . ALA A 1 129 ? -12.008 12.782 22.618 1.00 94.44 129 ALA A O 1
ATOM 1025 N N . GLN A 1 130 ? -12.172 11.761 24.616 1.00 90.62 130 GLN A N 1
ATOM 1026 C CA . GLN A 1 130 ? -12.704 10.477 24.129 1.00 90.62 130 GLN A CA 1
ATOM 1027 C C . GLN A 1 130 ? -13.866 10.630 23.133 1.00 90.62 130 GLN A C 1
ATOM 1029 O O . GLN A 1 130 ? -13.904 9.953 22.110 1.00 90.62 130 GLN A O 1
ATOM 1034 N N . LYS A 1 131 ? -14.792 11.565 23.387 1.00 90.19 131 LYS A N 1
ATOM 1035 C CA . LYS A 1 131 ? -15.932 11.826 22.494 1.00 90.19 131 LYS A CA 1
ATOM 1036 C C . LYS A 1 131 ? -15.491 12.265 21.092 1.00 90.19 131 LYS A C 1
ATOM 1038 O O . LYS A 1 131 ? -16.066 11.811 20.108 1.00 90.19 131 LYS A O 1
ATOM 1043 N N . LEU A 1 132 ? -14.471 13.123 21.001 1.00 91.88 132 LEU A N 1
ATOM 1044 C CA . LEU A 1 132 ? -13.924 13.562 19.715 1.00 91.88 132 LEU A CA 1
ATOM 1045 C C . LEU A 1 132 ? -13.191 12.415 19.020 1.00 91.88 132 LEU A C 1
ATOM 1047 O O . LEU A 1 132 ? -13.355 12.234 17.819 1.00 91.88 132 LEU A O 1
ATOM 1051 N N . VAL A 1 133 ? -12.434 11.610 19.769 1.00 92.38 133 VAL A N 1
ATOM 1052 C CA . VAL A 1 133 ? -11.754 10.423 19.228 1.00 92.38 133 VAL A CA 1
ATOM 1053 C C . VAL A 1 133 ? -12.754 9.478 18.561 1.00 92.38 133 VAL A C 1
ATOM 1055 O O . VAL A 1 133 ? -12.531 9.060 17.427 1.00 92.38 133 VAL A O 1
ATOM 1058 N N . GLU A 1 134 ? -13.877 9.184 19.218 1.00 89.31 134 GLU A N 1
ATOM 1059 C CA . GLU A 1 134 ? -14.929 8.324 18.663 1.00 89.31 134 GLU A CA 1
ATOM 1060 C C . GLU A 1 134 ? -15.596 8.934 17.421 1.00 89.31 134 GLU A C 1
ATOM 1062 O O . GLU A 1 134 ? -15.811 8.234 16.430 1.00 89.31 134 GLU A O 1
ATOM 1067 N N . GLU A 1 135 ? -15.876 10.240 17.435 1.00 89.81 135 GLU A N 1
ATOM 1068 C CA . GLU A 1 135 ? -16.454 10.957 16.292 1.00 89.81 135 GLU A CA 1
ATOM 1069 C C . GLU A 1 135 ? -15.519 10.949 15.070 1.00 89.81 135 GLU A C 1
ATOM 1071 O O . GLU A 1 135 ? -15.946 10.675 13.940 1.00 89.81 135 GLU A O 1
ATOM 1076 N N . TYR A 1 136 ? -14.229 11.217 15.282 1.00 93.06 136 TYR A N 1
ATOM 1077 C CA . TYR A 1 136 ? -13.237 11.199 14.211 1.00 93.06 136 TYR A CA 1
ATOM 1078 C C . TYR A 1 136 ? -12.948 9.781 13.725 1.00 93.06 136 TYR A C 1
ATOM 1080 O O . TYR A 1 136 ? -12.849 9.593 12.515 1.00 93.06 136 TYR A O 1
ATOM 1088 N N . ALA A 1 137 ? -12.903 8.778 14.606 1.00 92.12 137 ALA A N 1
ATOM 1089 C CA . ALA A 1 137 ? -12.812 7.377 14.201 1.00 92.12 137 ALA A CA 1
ATOM 1090 C C . ALA A 1 137 ? -14.009 6.984 13.319 1.00 92.12 137 ALA A C 1
ATOM 1092 O O . ALA A 1 137 ? -13.820 6.455 12.225 1.00 92.12 137 ALA A O 1
ATOM 1093 N N . GLY A 1 138 ? -15.236 7.342 13.718 1.00 89.94 138 GLY A N 1
ATOM 1094 C CA . GLY A 1 138 ? -16.433 7.151 12.893 1.00 89.94 138 GLY A CA 1
ATOM 1095 C C . GLY A 1 138 ? -16.327 7.840 11.527 1.00 89.94 138 GLY A C 1
ATOM 1096 O O . GLY A 1 138 ? -16.622 7.229 10.497 1.00 89.94 138 GLY A O 1
ATOM 1097 N N . SER A 1 139 ? -15.819 9.076 11.501 1.00 92.00 139 SER A N 1
ATOM 1098 C CA . SER A 1 139 ? -15.572 9.830 10.265 1.00 92.00 139 SER A CA 1
ATOM 1099 C C . SER A 1 139 ? -14.532 9.154 9.363 1.00 92.00 139 SER A C 1
ATOM 1101 O O . SER A 1 139 ? -14.717 9.128 8.144 1.00 92.00 139 SER A O 1
ATOM 1103 N N . VAL A 1 140 ? -13.459 8.577 9.925 1.00 93.75 140 VAL A N 1
ATOM 1104 C CA . VAL A 1 140 ? -12.461 7.792 9.175 1.00 93.75 140 VAL A CA 1
ATOM 1105 C C . VAL A 1 140 ? -13.140 6.626 8.476 1.00 93.75 140 VAL A C 1
ATOM 1107 O O . VAL A 1 140 ? -13.037 6.524 7.254 1.00 93.75 140 VAL A O 1
ATOM 1110 N N . ILE A 1 141 ? -13.890 5.798 9.208 1.00 91.38 141 ILE A N 1
ATOM 1111 C CA . ILE A 1 141 ? -14.507 4.608 8.613 1.00 91.38 141 ILE A CA 1
ATOM 1112 C C . ILE A 1 141 ? -15.546 4.983 7.552 1.00 91.38 141 ILE A C 1
ATOM 1114 O O . ILE A 1 141 ? -15.531 4.425 6.454 1.00 91.38 141 ILE A O 1
ATOM 1118 N N . ALA A 1 142 ? -16.390 5.986 7.815 1.00 88.94 142 ALA A N 1
ATOM 1119 C CA . ALA A 1 142 ? -17.344 6.487 6.825 1.00 88.94 142 ALA A CA 1
ATOM 1120 C C . ALA A 1 142 ? -16.639 6.967 5.541 1.00 88.94 142 ALA A C 1
ATOM 1122 O O . ALA A 1 142 ? -17.106 6.722 4.426 1.00 88.94 142 ALA A O 1
ATOM 1123 N N . THR A 1 143 ? -15.480 7.615 5.686 1.00 93.19 143 THR A N 1
ATOM 1124 C CA . THR A 1 143 ? -14.672 8.097 4.558 1.00 93.19 143 THR A CA 1
ATOM 1125 C C . THR A 1 143 ? -13.999 6.941 3.805 1.00 93.19 143 THR A C 1
ATOM 1127 O O . THR A 1 143 ? -13.969 6.961 2.574 1.00 93.19 143 THR A O 1
ATOM 1130 N N . ILE A 1 144 ? -13.533 5.899 4.505 1.00 93.75 144 ILE A N 1
ATOM 1131 C CA . ILE A 1 144 ? -13.009 4.669 3.888 1.00 93.75 144 ILE A CA 1
ATOM 1132 C C . ILE A 1 144 ? -14.094 3.996 3.047 1.00 93.75 144 ILE A C 1
ATOM 1134 O O . ILE A 1 144 ? -13.869 3.733 1.868 1.00 93.75 144 ILE A O 1
ATOM 1138 N N . ILE A 1 145 ? -15.286 3.768 3.612 1.00 90.25 145 ILE A N 1
ATOM 1139 C CA . ILE A 1 145 ? -16.413 3.136 2.905 1.00 90.25 145 ILE A CA 1
ATOM 1140 C C . ILE A 1 145 ? -16.748 3.911 1.625 1.00 90.25 145 ILE A C 1
ATOM 1142 O O . ILE A 1 145 ? -16.924 3.307 0.567 1.00 90.25 145 ILE A O 1
ATOM 1146 N N . LYS A 1 146 ? -16.770 5.247 1.706 1.00 91.12 146 LYS A N 1
ATOM 1147 C CA . LYS A 1 146 ? -17.066 6.126 0.571 1.00 91.12 146 LYS A CA 1
ATOM 1148 C C . LYS A 1 146 ? -16.043 6.022 -0.562 1.00 91.12 146 LYS A C 1
ATOM 1150 O O . LYS A 1 146 ? -16.438 6.000 -1.724 1.00 91.12 146 LYS A O 1
ATOM 1155 N N . TYR A 1 147 ? -14.743 5.996 -0.255 1.00 93.19 147 TYR A N 1
ATOM 1156 C CA . TYR A 1 147 ? -13.698 6.128 -1.281 1.00 93.19 147 TYR A CA 1
ATOM 1157 C C . TYR A 1 147 ? -12.958 4.836 -1.635 1.00 93.19 147 TYR A C 1
ATOM 1159 O O . TYR A 1 147 ? -12.293 4.814 -2.670 1.00 93.19 147 TYR A O 1
ATOM 1167 N N . ARG A 1 148 ? -13.083 3.747 -0.863 1.00 92.94 148 ARG A N 1
ATOM 1168 C CA . ARG A 1 148 ? -12.326 2.502 -1.112 1.00 92.94 148 ARG A CA 1
ATOM 1169 C C . ARG A 1 148 ? -12.565 1.883 -2.491 1.00 92.94 148 ARG A C 1
ATOM 1171 O O . ARG A 1 148 ? -11.681 1.234 -3.030 1.00 92.94 148 ARG A O 1
ATOM 1178 N N . GLN A 1 149 ? -13.739 2.096 -3.087 1.00 90.62 149 GLN A N 1
ATOM 1179 C CA . GLN A 1 149 ? -14.041 1.586 -4.432 1.00 90.62 149 GLN A CA 1
ATOM 1180 C C . GLN A 1 149 ? -13.365 2.396 -5.548 1.00 90.62 149 GLN A C 1
ATOM 1182 O O . GLN A 1 149 ? -13.206 1.899 -6.659 1.00 90.62 149 GLN A O 1
ATOM 1187 N N . VAL A 1 150 ? -12.980 3.641 -5.260 1.00 91.12 150 VAL A N 1
ATOM 1188 C CA . VAL A 1 150 ? -12.451 4.595 -6.245 1.00 91.12 150 VAL A CA 1
ATOM 1189 C C . VAL A 1 150 ? -10.945 4.807 -6.073 1.00 91.12 150 VAL A C 1
ATOM 1191 O O . VAL A 1 150 ? -10.258 5.120 -7.043 1.00 91.12 150 VAL A O 1
ATOM 1194 N N . ASP A 1 151 ? -10.414 4.6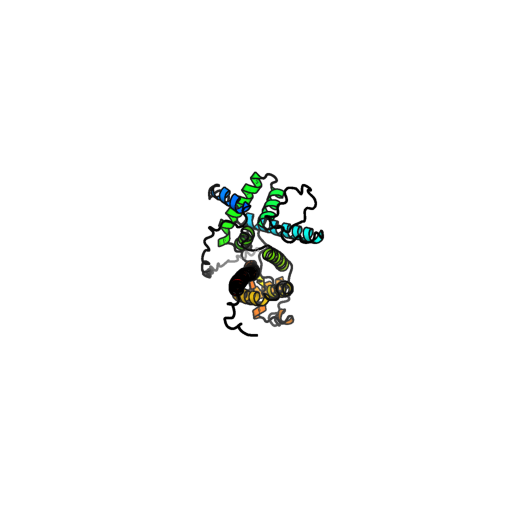36 -4.860 1.00 92.12 151 ASP A N 1
ATOM 1195 C CA . ASP A 1 151 ? -9.003 4.849 -4.547 1.00 92.12 151 ASP A CA 1
ATOM 1196 C C . ASP A 1 151 ? -8.371 3.613 -3.894 1.00 92.12 151 ASP A C 1
ATOM 1198 O O . ASP A 1 151 ? -8.693 3.243 -2.763 1.00 92.12 151 ASP A O 1
ATOM 1202 N N . ARG A 1 152 ? -7.419 2.990 -4.602 1.00 92.06 152 ARG A N 1
ATOM 1203 C CA . ARG A 1 152 ? -6.731 1.770 -4.149 1.00 92.06 152 ARG A CA 1
ATOM 1204 C C . ARG A 1 152 ? -6.000 1.960 -2.820 1.00 92.06 152 ARG A C 1
ATOM 1206 O O . ARG A 1 152 ? -5.918 1.016 -2.045 1.00 92.06 152 ARG A O 1
ATOM 1213 N N . ARG A 1 153 ? -5.488 3.160 -2.530 1.00 93.75 153 ARG A N 1
ATOM 1214 C CA . ARG A 1 153 ? -4.780 3.437 -1.266 1.00 93.75 153 ARG A CA 1
ATOM 1215 C C . ARG A 1 153 ? -5.738 3.347 -0.092 1.00 93.75 153 ARG A C 1
ATOM 1217 O O . ARG A 1 153 ? -5.388 2.793 0.944 1.00 93.75 153 ARG A O 1
ATOM 1224 N N . VAL A 1 154 ? -6.945 3.877 -0.282 1.00 95.38 154 VAL A N 1
ATOM 1225 C CA . VAL A 1 154 ? -8.019 3.805 0.708 1.00 95.38 154 VAL A CA 1
ATOM 1226 C C . VAL A 1 154 ? -8.495 2.365 0.882 1.00 95.38 154 VAL A C 1
ATOM 1228 O O . VAL A 1 154 ? -8.773 1.971 2.006 1.00 95.38 154 VAL A O 1
ATOM 1231 N N . ASP A 1 155 ? -8.537 1.562 -0.187 1.00 95.12 155 ASP A N 1
ATOM 1232 C CA . ASP A 1 155 ? -8.851 0.129 -0.074 1.00 95.12 155 ASP A CA 1
ATOM 1233 C C . ASP A 1 155 ? -7.807 -0.634 0.755 1.00 95.12 155 ASP A C 1
ATOM 1235 O O . ASP A 1 155 ? -8.179 -1.321 1.700 1.00 95.12 155 ASP A O 1
ATOM 1239 N N . ILE A 1 156 ? -6.513 -0.459 0.460 1.00 95.62 156 ILE A N 1
ATOM 1240 C CA . ILE A 1 156 ? -5.396 -1.043 1.229 1.00 95.62 156 ILE A CA 1
ATOM 1241 C C . ILE A 1 156 ? -5.495 -0.642 2.707 1.00 95.62 156 ILE A C 1
ATOM 1243 O O . ILE A 1 156 ? -5.470 -1.498 3.585 1.00 95.62 156 ILE A O 1
ATOM 1247 N N . PHE A 1 157 ? -5.652 0.656 2.991 1.00 96.75 157 PHE A N 1
ATOM 1248 C CA . PHE A 1 157 ? -5.801 1.148 4.363 1.00 96.75 157 PHE A CA 1
ATOM 1249 C C . PHE A 1 157 ? -7.035 0.558 5.047 1.00 96.75 157 PHE A C 1
ATOM 1251 O O . PHE A 1 157 ? -6.956 0.128 6.191 1.00 96.75 157 PHE A O 1
ATOM 1258 N N . GLY A 1 158 ? -8.156 0.476 4.328 1.00 95.19 158 GLY A N 1
ATOM 1259 C CA . GLY A 1 158 ? -9.381 -0.146 4.811 1.00 95.19 158 GLY A CA 1
ATOM 1260 C C . GLY A 1 158 ? -9.199 -1.612 5.200 1.00 95.19 158 GLY A C 1
ATOM 1261 O O . GLY A 1 158 ? -9.743 -2.014 6.220 1.00 95.19 158 GLY A O 1
ATOM 1262 N N . ARG A 1 159 ? -8.402 -2.389 4.453 1.00 95.50 159 ARG A N 1
ATOM 1263 C CA . ARG A 1 159 ? -8.098 -3.793 4.794 1.00 95.50 159 ARG A CA 1
ATOM 1264 C C . ARG A 1 159 ? -7.340 -3.917 6.110 1.00 95.50 159 ARG A C 1
ATOM 1266 O O . ARG A 1 159 ? -7.684 -4.760 6.926 1.00 95.50 159 ARG A O 1
ATOM 1273 N N . PHE A 1 160 ? -6.364 -3.046 6.356 1.00 95.69 160 PHE A N 1
ATOM 1274 C CA . PHE A 1 160 ? -5.664 -3.023 7.642 1.00 95.69 160 PHE A CA 1
ATOM 1275 C C . PHE A 1 160 ? -6.550 -2.529 8.789 1.00 95.69 160 PHE A C 1
ATOM 1277 O O . PHE A 1 160 ? -6.491 -3.070 9.886 1.00 95.69 160 PHE A O 1
ATOM 1284 N N . VAL A 1 161 ? -7.392 -1.519 8.547 1.00 94.25 161 VAL A N 1
ATOM 1285 C CA . VAL A 1 161 ? -8.345 -1.016 9.551 1.00 94.25 161 VAL A CA 1
ATOM 1286 C C . VAL A 1 161 ? -9.409 -2.064 9.894 1.00 94.25 161 VAL A C 1
ATOM 1288 O O . VAL A 1 161 ? -9.851 -2.135 11.032 1.00 94.25 161 VAL A O 1
ATOM 1291 N N . ASN A 1 162 ? -9.811 -2.896 8.940 1.00 91.62 162 ASN A N 1
ATOM 1292 C CA . ASN A 1 162 ? -10.755 -3.985 9.184 1.00 91.62 162 ASN A CA 1
ATOM 1293 C C . ASN A 1 162 ? -10.094 -5.260 9.728 1.00 91.62 162 ASN A C 1
ATOM 1295 O O . ASN A 1 162 ? -10.815 -6.207 10.034 1.00 91.62 162 ASN A O 1
ATOM 1299 N N . GLU A 1 163 ? -8.760 -5.291 9.833 1.00 91.81 163 GLU A N 1
ATOM 1300 C CA . GLU A 1 163 ? -7.981 -6.495 10.167 1.00 91.81 163 GLU A CA 1
ATOM 1301 C C . GLU A 1 163 ? -8.250 -7.657 9.182 1.00 91.81 163 GLU A C 1
ATOM 1303 O O . GLU A 1 163 ? -8.196 -8.841 9.524 1.00 91.81 163 GLU A O 1
ATOM 1308 N N . ASP A 1 164 ? -8.524 -7.308 7.918 1.00 92.25 164 ASP A N 1
ATOM 1309 C CA . ASP A 1 164 ? -8.526 -8.250 6.792 1.00 92.25 164 ASP A CA 1
ATOM 1310 C C . ASP A 1 164 ? -7.096 -8.750 6.519 1.00 92.25 164 ASP A C 1
ATOM 1312 O O . ASP A 1 164 ? -6.898 -9.865 6.044 1.00 92.25 164 ASP A O 1
ATOM 1316 N N . TRP A 1 165 ? -6.107 -7.900 6.814 1.00 94.19 165 TRP A N 1
ATOM 1317 C CA . TRP A 1 165 ? -4.678 -8.190 6.760 1.00 94.19 165 TRP A CA 1
ATOM 1318 C C . TRP A 1 165 ? -4.067 -8.064 8.149 1.00 94.19 165 TRP A C 1
ATOM 1320 O O . TRP A 1 165 ? -4.353 -7.108 8.873 1.00 94.19 165 TRP A O 1
ATOM 1330 N N . ASP A 1 166 ? -3.225 -9.032 8.494 1.00 92.56 166 ASP A N 1
ATOM 1331 C CA . ASP A 1 166 ? -2.591 -9.143 9.800 1.00 92.56 166 ASP A CA 1
ATOM 1332 C C . ASP A 1 166 ? -1.421 -8.155 9.988 1.00 92.56 166 ASP A C 1
ATOM 1334 O O . ASP A 1 166 ? -1.044 -7.370 9.106 1.00 92.56 166 ASP A O 1
ATOM 1338 N N . LEU A 1 167 ? -0.851 -8.172 11.193 1.00 92.44 167 LEU A N 1
ATOM 1339 C CA . LEU A 1 167 ? 0.256 -7.300 11.565 1.00 92.44 167 LEU A CA 1
ATOM 1340 C C . LEU A 1 167 ? 1.548 -7.582 10.761 1.00 92.44 167 LEU A C 1
ATOM 1342 O O . LEU A 1 167 ? 2.150 -6.613 10.297 1.00 92.44 167 LEU A O 1
ATOM 1346 N N . PRO A 1 168 ? 1.969 -8.841 10.514 1.00 94.38 168 PRO A N 1
ATOM 1347 C CA . PRO A 1 168 ? 3.076 -9.132 9.598 1.00 94.38 168 PRO A CA 1
ATOM 1348 C C . PRO A 1 168 ? 2.918 -8.513 8.201 1.00 94.38 168 PRO A C 1
ATOM 1350 O O . PRO A 1 168 ? 3.875 -7.944 7.665 1.00 94.38 168 PRO A O 1
ATOM 1353 N N . VAL A 1 169 ? 1.717 -8.565 7.610 1.00 96.00 169 VAL A N 1
ATOM 1354 C CA . VAL A 1 169 ? 1.441 -7.932 6.310 1.00 96.00 169 VAL A CA 1
ATOM 1355 C C . VAL A 1 169 ? 1.552 -6.407 6.405 1.00 96.00 169 VAL A C 1
ATOM 1357 O O . VAL A 1 169 ? 2.058 -5.774 5.473 1.00 96.00 169 VAL A O 1
ATOM 1360 N N . LEU A 1 170 ? 1.132 -5.802 7.522 1.00 95.94 170 LEU A N 1
ATOM 1361 C CA . LEU A 1 170 ? 1.287 -4.363 7.764 1.00 95.94 170 LEU A CA 1
ATOM 1362 C C . LEU A 1 170 ? 2.759 -3.954 7.892 1.00 95.94 170 LEU A C 1
ATOM 1364 O O . LEU A 1 170 ? 3.174 -2.969 7.279 1.00 95.94 170 LEU A O 1
ATOM 1368 N N . ASP A 1 171 ? 3.561 -4.718 8.629 1.00 95.19 171 ASP A N 1
ATOM 1369 C CA . ASP A 1 171 ? 4.996 -4.465 8.789 1.00 95.19 171 ASP A CA 1
ATOM 1370 C C . ASP A 1 171 ? 5.713 -4.514 7.433 1.00 95.19 171 ASP A C 1
ATOM 1372 O O . ASP A 1 171 ? 6.496 -3.623 7.081 1.00 95.19 171 ASP A O 1
ATOM 1376 N N . LEU A 1 172 ? 5.388 -5.525 6.621 1.00 96.19 172 LEU A N 1
ATOM 1377 C CA . LEU A 1 172 ? 5.899 -5.656 5.261 1.00 96.19 172 LEU A CA 1
ATOM 1378 C C . LEU A 1 172 ? 5.438 -4.503 4.361 1.00 96.19 172 LEU A C 1
ATOM 1380 O O . LEU A 1 172 ? 6.238 -3.979 3.579 1.00 96.19 172 LEU A O 1
ATOM 1384 N N . TYR A 1 173 ? 4.171 -4.091 4.463 1.00 97.19 173 TYR A N 1
ATOM 1385 C CA . TYR A 1 173 ? 3.634 -2.951 3.724 1.00 97.19 173 TYR A CA 1
ATOM 1386 C C . TYR A 1 173 ? 4.410 -1.672 4.036 1.00 97.19 173 TYR A C 1
ATOM 1388 O O . TYR A 1 173 ? 4.863 -0.999 3.110 1.00 97.19 173 TYR A O 1
ATOM 1396 N N . LEU A 1 174 ? 4.604 -1.354 5.320 1.00 96.50 174 LEU A N 1
ATOM 1397 C CA . LEU A 1 174 ? 5.313 -0.149 5.754 1.00 96.50 174 LEU A CA 1
ATOM 1398 C C . LEU A 1 174 ? 6.776 -0.180 5.301 1.00 96.50 174 LEU A C 1
ATOM 1400 O O . LEU A 1 174 ? 7.254 0.789 4.709 1.00 96.50 174 LEU A O 1
ATOM 1404 N N . LYS A 1 175 ? 7.459 -1.319 5.472 1.00 96.38 175 LYS A N 1
ATOM 1405 C CA . LYS A 1 175 ? 8.831 -1.528 4.985 1.00 96.38 175 LYS A CA 1
ATOM 1406 C C . LYS A 1 175 ? 8.936 -1.317 3.473 1.00 96.38 175 LYS A C 1
ATOM 1408 O O . LYS A 1 175 ? 9.813 -0.593 3.003 1.00 96.38 175 LYS A O 1
ATOM 1413 N N . THR A 1 176 ? 8.022 -1.909 2.706 1.00 96.44 176 THR A N 1
ATOM 1414 C CA . THR A 1 176 ? 7.988 -1.773 1.242 1.00 96.44 176 THR A CA 1
ATOM 1415 C C . THR A 1 176 ? 7.671 -0.337 0.834 1.00 96.44 176 THR A C 1
ATOM 1417 O O . THR A 1 176 ? 8.291 0.193 -0.085 1.00 96.44 176 THR A O 1
ATOM 1420 N N . TRP A 1 177 ? 6.741 0.326 1.523 1.00 95.19 177 TRP A N 1
ATOM 1421 C CA . TRP A 1 177 ? 6.366 1.710 1.253 1.00 95.19 177 TRP A CA 1
ATOM 1422 C C . TRP A 1 177 ? 7.551 2.670 1.422 1.00 95.19 177 TRP A C 1
ATOM 1424 O O . TRP A 1 177 ? 7.779 3.476 0.517 1.00 95.19 177 TRP A O 1
ATOM 1434 N N . ILE A 1 178 ? 8.335 2.519 2.500 1.00 94.25 178 ILE A N 1
ATOM 1435 C CA . ILE A 1 178 ? 9.591 3.257 2.726 1.00 94.25 178 ILE A CA 1
ATOM 1436 C C . ILE A 1 178 ? 10.571 2.997 1.579 1.00 94.25 178 ILE A C 1
ATOM 1438 O O . ILE A 1 178 ? 11.033 3.937 0.940 1.00 94.25 178 ILE A O 1
ATOM 1442 N N . MET A 1 179 ? 10.829 1.728 1.238 1.00 95.38 179 MET A N 1
ATOM 1443 C CA . MET A 1 179 ? 11.752 1.380 0.147 1.00 95.38 179 MET A CA 1
ATOM 1444 C C . MET A 1 179 ? 11.336 1.987 -1.198 1.00 95.38 179 MET A C 1
ATOM 1446 O O . MET A 1 179 ? 12.194 2.380 -1.987 1.00 95.38 179 MET A O 1
ATOM 1450 N N . VAL A 1 180 ? 10.031 2.083 -1.474 1.00 92.81 180 VAL A N 1
ATOM 1451 C CA . VAL A 1 180 ? 9.534 2.729 -2.696 1.00 92.81 180 VAL A CA 1
ATOM 1452 C C . VAL A 1 180 ? 9.826 4.235 -2.707 1.00 92.81 180 VAL A C 1
ATOM 1454 O O . VAL A 1 180 ? 10.092 4.783 -3.779 1.00 92.81 180 VAL A O 1
ATOM 1457 N N . GLU A 1 181 ? 9.742 4.912 -1.560 1.00 90.06 181 GLU A N 1
ATOM 1458 C CA . GLU A 1 181 ? 10.068 6.342 -1.451 1.00 90.06 181 GLU A CA 1
ATOM 1459 C C . GLU A 1 181 ? 11.585 6.590 -1.519 1.00 90.06 181 GLU A C 1
ATOM 1461 O O . GLU A 1 181 ? 12.040 7.472 -2.260 1.00 90.06 181 GLU A O 1
ATOM 1466 N N . ASP A 1 182 ? 12.365 5.773 -0.811 1.00 90.56 182 ASP A N 1
ATOM 1467 C CA . ASP A 1 182 ? 13.798 5.984 -0.597 1.00 90.56 182 ASP A CA 1
ATOM 1468 C C . ASP A 1 182 ? 14.655 5.527 -1.778 1.00 90.56 182 ASP A C 1
ATOM 1470 O O . ASP A 1 182 ? 15.622 6.196 -2.153 1.00 90.56 182 ASP A O 1
ATOM 1474 N N . PHE A 1 183 ? 14.330 4.392 -2.403 1.00 89.31 183 PHE A N 1
ATOM 1475 C CA . PHE A 1 183 ? 15.164 3.864 -3.476 1.00 89.31 183 PHE A CA 1
ATOM 1476 C C . PHE A 1 183 ? 14.987 4.658 -4.764 1.00 89.31 183 PHE A C 1
ATOM 1478 O O . PHE A 1 183 ? 13.913 4.699 -5.360 1.00 89.31 183 PHE A O 1
ATOM 1485 N N . LYS A 1 184 ? 16.102 5.209 -5.254 1.00 86.50 184 LYS A N 1
ATOM 1486 C CA . LYS A 1 184 ? 16.184 5.966 -6.512 1.00 86.50 184 LYS A CA 1
ATOM 1487 C C . LYS A 1 184 ? 16.706 5.142 -7.694 1.00 86.50 184 LYS A C 1
ATOM 1489 O O . LYS A 1 184 ? 17.167 5.689 -8.687 1.00 86.50 184 LYS A O 1
ATOM 1494 N N . HIS A 1 185 ? 16.620 3.815 -7.603 1.00 84.38 185 HIS A N 1
ATOM 1495 C CA . HIS A 1 185 ? 17.060 2.917 -8.670 1.00 84.38 185 HIS A CA 1
ATOM 1496 C C . HIS A 1 185 ? 16.130 3.018 -9.884 1.00 84.38 185 HIS A C 1
ATOM 1498 O O . HIS A 1 185 ? 14.910 2.902 -9.749 1.00 84.38 185 HIS A O 1
ATOM 1504 N N . GLY A 1 186 ? 16.715 3.210 -11.066 1.00 84.19 186 GLY A N 1
ATOM 1505 C CA . GLY A 1 186 ? 15.994 3.306 -12.333 1.00 84.19 186 GLY A CA 1
ATOM 1506 C C . GLY A 1 186 ? 15.207 4.613 -12.531 1.00 84.19 186 GLY A C 1
ATOM 1507 O O . GLY A 1 186 ? 15.148 5.455 -11.632 1.00 84.19 186 GLY A O 1
ATOM 1508 N N . PRO A 1 187 ? 14.592 4.775 -13.716 1.00 84.31 187 PRO A N 1
ATOM 1509 C CA . PRO A 1 187 ? 13.898 6.003 -14.098 1.00 84.31 187 PRO A CA 1
ATOM 1510 C C . PRO A 1 187 ? 12.686 6.310 -13.210 1.00 84.31 187 PRO A C 1
ATOM 1512 O O . PRO A 1 187 ? 11.987 5.400 -12.750 1.00 84.31 187 PRO A O 1
ATOM 1515 N N . GLU A 1 188 ? 12.422 7.604 -13.000 1.00 82.75 188 GLU A N 1
ATOM 1516 C CA . GLU A 1 188 ? 11.266 8.102 -12.247 1.00 82.75 188 GLU A CA 1
ATOM 1517 C C . GLU A 1 188 ? 10.158 8.587 -13.177 1.00 82.75 188 GLU A C 1
ATOM 1519 O O . GLU A 1 188 ? 10.341 9.495 -13.985 1.00 82.75 188 GLU A O 1
ATOM 1524 N N . PHE A 1 189 ? 8.978 7.984 -13.038 1.00 79.56 189 PHE A N 1
ATOM 1525 C CA . PHE A 1 189 ? 7.839 8.206 -13.926 1.00 79.56 189 PHE A CA 1
ATOM 1526 C C . PHE A 1 189 ? 6.722 8.990 -13.238 1.00 79.56 189 PHE A C 1
ATOM 1528 O O . PHE A 1 189 ? 5.557 8.594 -13.279 1.00 79.56 189 PHE A O 1
ATOM 1535 N N . CYS A 1 190 ? 7.059 10.114 -12.604 1.00 68.81 190 CYS A N 1
ATOM 1536 C CA . CYS A 1 190 ? 6.095 11.067 -12.047 1.00 68.81 190 CYS A CA 1
ATOM 1537 C C . CYS A 1 190 ? 6.596 12.496 -12.252 1.00 68.81 190 CYS A C 1
ATOM 1539 O O . CYS A 1 190 ? 7.641 12.871 -11.736 1.00 68.81 190 CYS A O 1
ATOM 1541 N N . HIS A 1 191 ? 5.856 13.293 -13.025 1.00 58.66 191 HIS A N 1
ATOM 1542 C CA . HIS A 1 191 ? 6.294 14.628 -13.462 1.00 58.66 191 HIS A CA 1
ATOM 1543 C C . HIS A 1 191 ? 5.528 15.783 -12.832 1.00 58.66 191 HIS A C 1
ATOM 1545 O O . HIS A 1 191 ? 5.782 16.940 -13.157 1.00 58.66 191 HIS A O 1
ATOM 1551 N N . GLN A 1 192 ? 4.585 15.507 -11.943 1.00 55.62 192 GLN A N 1
ATOM 1552 C CA . GLN A 1 192 ? 3.920 16.576 -11.225 1.00 55.62 192 GLN A CA 1
ATOM 1553 C C . GLN A 1 192 ? 4.559 16.634 -9.847 1.00 55.62 192 GLN A C 1
ATOM 1555 O O . GLN A 1 192 ? 4.527 15.648 -9.108 1.00 55.62 192 GLN A O 1
ATOM 1560 N N . LYS A 1 193 ? 5.136 17.803 -9.504 1.00 51.72 193 LYS A N 1
ATOM 1561 C CA . LYS A 1 193 ? 5.239 18.196 -8.092 1.00 51.72 193 LYS A CA 1
ATOM 1562 C C . LYS A 1 193 ? 3.903 17.803 -7.468 1.00 51.72 193 LYS A C 1
ATOM 1564 O O . LYS A 1 193 ? 2.894 18.059 -8.131 1.00 51.72 193 LYS A O 1
ATOM 1569 N N . PRO A 1 194 ? 3.874 17.170 -6.290 1.00 48.47 194 PRO A N 1
ATOM 1570 C CA . PRO A 1 194 ? 2.622 16.912 -5.606 1.00 48.47 194 PRO A CA 1
ATOM 1571 C C . PRO A 1 194 ? 1.964 18.272 -5.335 1.00 48.47 194 PRO A C 1
ATOM 1573 O O . PRO A 1 194 ? 2.173 18.883 -4.297 1.00 48.47 194 PRO A O 1
ATOM 1576 N N . LEU A 1 195 ? 1.220 18.799 -6.311 1.00 48.62 195 LEU A N 1
ATOM 1577 C CA . LEU A 1 195 ? 0.083 19.637 -6.025 1.00 48.62 195 LEU A CA 1
ATOM 1578 C C . LEU A 1 195 ? -0.782 18.729 -5.176 1.00 48.62 195 LEU A C 1
ATOM 1580 O O . LEU A 1 195 ? -1.068 17.598 -5.581 1.00 48.62 195 LEU A O 1
ATOM 1584 N N . ASP A 1 196 ? -1.078 19.219 -3.979 1.00 51.47 196 ASP A N 1
ATOM 1585 C CA . ASP A 1 196 ? -1.684 18.512 -2.855 1.00 51.47 196 ASP A CA 1
ATOM 1586 C C . ASP A 1 196 ? -2.868 17.595 -3.223 1.00 51.47 196 ASP A C 1
ATOM 1588 O O . ASP A 1 196 ? -3.198 16.702 -2.451 1.00 51.47 196 ASP A O 1
ATOM 1592 N N . ASP A 1 197 ? -3.472 17.735 -4.404 1.00 46.19 197 ASP A N 1
ATOM 1593 C CA . ASP A 1 197 ? -4.768 17.155 -4.713 1.00 46.19 197 ASP A CA 1
ATOM 1594 C C . ASP A 1 197 ? -4.798 15.858 -5.535 1.00 46.19 197 ASP A C 1
ATOM 1596 O O . ASP A 1 197 ? -5.834 15.196 -5.503 1.00 46.19 197 ASP A O 1
ATOM 1600 N N . MET A 1 198 ? -3.748 15.406 -6.244 1.00 51.72 198 MET A N 1
ATOM 1601 C CA . MET A 1 198 ? -3.918 14.223 -7.130 1.00 51.72 198 MET A CA 1
ATOM 1602 C C . MET A 1 198 ? -2.703 13.280 -7.278 1.00 51.72 198 MET A C 1
ATOM 1604 O O . MET A 1 198 ? -2.082 13.223 -8.338 1.00 51.72 198 M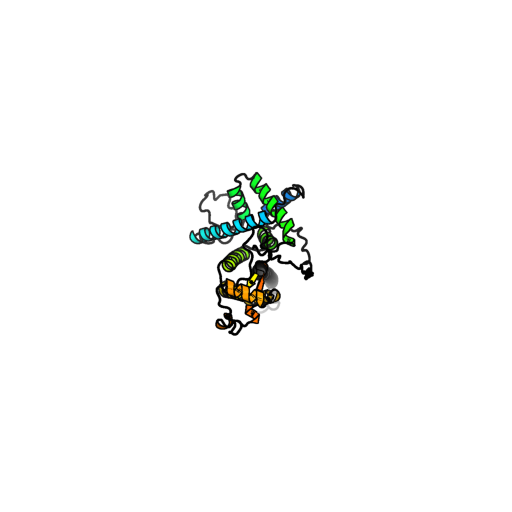ET A O 1
ATOM 1608 N N . PRO A 1 199 ? -2.430 12.386 -6.304 1.00 53.94 199 PRO A N 1
ATOM 1609 C CA . PRO A 1 199 ? -1.413 11.333 -6.423 1.00 53.94 199 PRO A CA 1
ATOM 1610 C C . PRO A 1 199 ? -1.929 10.059 -7.126 1.00 53.94 199 PRO A C 1
ATOM 1612 O O . PRO A 1 199 ? -1.391 8.973 -6.913 1.00 53.94 199 PRO A O 1
ATOM 1615 N N . LYS A 1 200 ? -2.987 10.149 -7.950 1.00 55.66 200 LYS A N 1
ATOM 1616 C CA . LYS A 1 200 ? -3.660 8.976 -8.553 1.00 55.66 200 LYS A CA 1
ATOM 1617 C C . LYS A 1 200 ? -2.764 8.138 -9.482 1.00 55.66 200 LYS A C 1
ATOM 1619 O O . LYS A 1 200 ? -3.100 6.993 -9.767 1.00 55.66 200 LYS A O 1
ATOM 1624 N N . TYR A 1 201 ? -1.613 8.664 -9.901 1.00 63.22 201 TYR A N 1
ATOM 1625 C CA . TYR A 1 201 ? -0.748 8.032 -10.903 1.00 63.22 201 TYR A CA 1
ATOM 1626 C C . TYR A 1 201 ? 0.723 7.983 -10.491 1.00 63.22 201 TYR A C 1
ATOM 1628 O O . TYR A 1 201 ? 1.604 8.126 -11.337 1.00 63.22 201 TYR A O 1
ATOM 1636 N N . ALA A 1 202 ? 1.007 7.785 -9.199 1.00 84.00 202 ALA A N 1
ATOM 1637 C CA . ALA A 1 202 ? 2.373 7.493 -8.786 1.00 84.00 202 ALA A CA 1
ATOM 1638 C C . ALA A 1 202 ? 2.833 6.180 -9.450 1.00 84.00 202 ALA A C 1
ATOM 1640 O O . ALA A 1 202 ? 2.321 5.114 -9.110 1.00 84.00 202 ALA A O 1
ATOM 1641 N N . ARG A 1 203 ? 3.744 6.246 -10.429 1.00 91.12 203 ARG A N 1
ATOM 1642 C CA . ARG A 1 203 ? 4.294 5.091 -11.156 1.00 91.12 203 ARG A CA 1
ATOM 1643 C C . ARG A 1 203 ? 5.741 4.867 -10.741 1.00 91.12 203 ARG A C 1
ATOM 1645 O O . ARG A 1 203 ? 6.513 5.818 -10.631 1.00 91.12 203 ARG A O 1
ATOM 1652 N N . ILE A 1 204 ? 6.113 3.608 -10.558 1.00 92.94 204 ILE A N 1
ATOM 1653 C CA . ILE A 1 204 ? 7.499 3.194 -10.328 1.00 92.94 204 ILE A CA 1
ATOM 1654 C C . ILE A 1 204 ? 7.974 2.345 -11.501 1.00 92.94 204 ILE A C 1
ATOM 1656 O O . ILE A 1 204 ? 7.181 1.632 -12.117 1.00 92.94 204 ILE A O 1
ATOM 1660 N N . SER A 1 205 ? 9.263 2.424 -11.825 1.00 94.88 205 SER A N 1
ATOM 1661 C CA . SER A 1 205 ? 9.844 1.561 -12.853 1.00 94.88 205 SER A CA 1
ATOM 1662 C C . SER A 1 205 ? 9.829 0.098 -12.404 1.00 94.88 205 SER A C 1
ATOM 1664 O O . SER A 1 205 ? 10.037 -0.201 -11.222 1.00 94.88 205 SER A O 1
ATOM 1666 N N . LYS A 1 206 ? 9.640 -0.834 -13.347 1.00 95.62 206 LYS A N 1
ATOM 1667 C CA . LYS A 1 206 ? 9.760 -2.277 -13.084 1.00 95.62 206 LYS A CA 1
ATOM 1668 C C . LYS A 1 206 ? 11.134 -2.610 -12.506 1.00 95.62 206 LYS A C 1
ATOM 1670 O O . LYS A 1 206 ? 11.237 -3.420 -11.593 1.00 95.62 206 LYS A O 1
ATOM 1675 N N . VAL A 1 207 ? 12.182 -1.929 -12.972 1.00 94.12 207 VAL A N 1
ATOM 1676 C CA . VAL A 1 207 ? 13.544 -2.095 -12.447 1.00 94.12 207 VAL A CA 1
ATOM 1677 C C . VAL A 1 207 ? 13.624 -1.750 -10.959 1.00 94.12 207 VAL A C 1
ATOM 1679 O O . VAL A 1 207 ? 14.188 -2.523 -10.186 1.00 94.12 207 VAL A O 1
ATOM 1682 N N . ARG A 1 208 ? 13.019 -0.632 -10.534 1.00 94.31 208 ARG A N 1
ATOM 1683 C CA . ARG A 1 208 ? 12.945 -0.263 -9.114 1.00 94.31 208 ARG A CA 1
ATOM 1684 C C . ARG A 1 208 ? 12.189 -1.309 -8.307 1.00 94.31 208 ARG A C 1
ATOM 1686 O O . ARG A 1 208 ? 12.669 -1.724 -7.257 1.00 94.31 208 ARG A O 1
ATOM 1693 N N . ALA A 1 209 ? 11.038 -1.751 -8.807 1.00 96.56 209 ALA A N 1
ATOM 1694 C CA . ALA A 1 209 ? 10.231 -2.770 -8.149 1.00 96.56 209 ALA A CA 1
ATOM 1695 C C . ALA A 1 209 ? 11.016 -4.084 -7.969 1.00 96.56 209 ALA A C 1
ATOM 1697 O O . ALA A 1 209 ? 11.085 -4.608 -6.862 1.00 96.56 209 ALA A O 1
ATOM 1698 N N . LEU A 1 210 ? 11.710 -4.563 -9.008 1.00 95.81 210 LEU A N 1
ATOM 1699 C CA . LEU A 1 210 ? 12.573 -5.750 -8.932 1.00 95.81 210 LEU A CA 1
ATOM 1700 C C . LEU A 1 210 ? 13.721 -5.584 -7.928 1.00 95.81 210 LEU A C 1
ATOM 1702 O O . LEU A 1 210 ? 14.044 -6.522 -7.202 1.00 95.81 210 LEU A O 1
ATOM 1706 N N . TYR A 1 211 ? 14.324 -4.396 -7.852 1.00 95.19 211 TYR A N 1
ATOM 1707 C CA . TYR A 1 211 ? 15.361 -4.107 -6.862 1.00 95.19 211 TYR A CA 1
ATOM 1708 C C . TYR A 1 211 ? 14.820 -4.170 -5.422 1.00 95.19 211 TYR A C 1
ATOM 1710 O O . TYR A 1 211 ? 15.450 -4.764 -4.541 1.00 95.19 211 TYR A O 1
ATOM 1718 N N . ILE A 1 212 ? 13.627 -3.616 -5.185 1.00 96.50 212 ILE A N 1
ATOM 1719 C CA . ILE A 1 212 ? 12.928 -3.717 -3.895 1.00 96.50 212 ILE A CA 1
ATOM 1720 C C . ILE A 1 212 ? 12.674 -5.189 -3.551 1.00 96.50 212 ILE A C 1
ATOM 1722 O O . ILE A 1 212 ? 13.054 -5.635 -2.472 1.00 96.50 212 ILE A O 1
ATOM 1726 N N . LEU A 1 213 ? 12.132 -5.976 -4.485 1.00 96.88 213 LEU A N 1
ATOM 1727 C CA . LEU A 1 213 ? 11.880 -7.408 -4.275 1.00 96.88 213 LEU A CA 1
ATOM 1728 C C . LEU A 1 213 ? 13.161 -8.201 -3.994 1.00 96.88 213 LEU A C 1
ATOM 1730 O O . LEU A 1 213 ? 13.171 -9.070 -3.126 1.00 96.88 213 LEU A O 1
ATOM 1734 N N . LYS A 1 214 ? 14.273 -7.867 -4.657 1.00 95.94 214 LYS A N 1
ATOM 1735 C CA . LYS A 1 214 ? 15.585 -8.458 -4.358 1.00 95.94 214 LYS A CA 1
ATOM 1736 C C . LYS A 1 214 ? 16.021 -8.175 -2.917 1.00 95.94 214 LYS A C 1
ATOM 1738 O O . LYS A 1 214 ? 16.621 -9.041 -2.287 1.00 95.94 214 LYS A O 1
ATOM 1743 N N . THR A 1 215 ? 15.708 -6.989 -2.401 1.00 96.25 215 THR A N 1
ATOM 1744 C CA . THR A 1 215 ? 16.016 -6.590 -1.018 1.00 96.25 215 THR A CA 1
ATOM 1745 C C . THR A 1 215 ? 15.119 -7.326 -0.021 1.00 96.25 215 THR A C 1
ATOM 1747 O O . THR A 1 215 ? 15.602 -7.812 0.999 1.00 96.25 215 THR A O 1
ATOM 1750 N N . LEU A 1 216 ? 13.838 -7.489 -0.359 1.00 95.94 216 LEU A N 1
ATOM 1751 C CA . LEU A 1 216 ? 12.848 -8.234 0.426 1.00 95.94 216 LEU A CA 1
ATOM 1752 C C . LEU A 1 216 ? 13.006 -9.759 0.339 1.00 95.94 216 LEU A C 1
ATOM 1754 O O . LEU A 1 216 ? 12.330 -10.481 1.062 1.00 95.94 216 LEU A O 1
ATOM 1758 N N . LYS A 1 217 ? 13.913 -10.282 -0.499 1.00 95.38 217 LYS A N 1
ATOM 1759 C CA . LYS A 1 217 ? 14.121 -11.731 -0.675 1.00 95.38 217 LYS A CA 1
ATOM 1760 C C . LYS A 1 217 ? 14.425 -12.464 0.636 1.00 95.38 217 LYS A C 1
ATOM 1762 O O . LYS A 1 217 ? 14.117 -13.643 0.750 1.00 95.38 217 LYS A O 1
ATOM 1767 N N . ARG A 1 218 ? 15.036 -11.782 1.611 1.00 92.88 218 ARG A N 1
ATOM 1768 C CA . ARG A 1 218 ? 15.284 -12.350 2.945 1.00 92.88 218 ARG A CA 1
ATOM 1769 C C . ARG A 1 218 ? 13.997 -12.569 3.736 1.00 92.88 218 ARG A C 1
ATOM 1771 O O . ARG A 1 218 ? 13.912 -13.554 4.453 1.00 92.88 218 ARG A O 1
ATOM 1778 N N . ASP A 1 219 ? 13.031 -11.669 3.588 1.00 91.56 219 ASP A N 1
ATOM 1779 C CA . ASP A 1 219 ? 11.760 -11.722 4.310 1.00 91.56 219 ASP A CA 1
ATOM 1780 C C . ASP A 1 219 ? 10.724 -12.593 3.576 1.00 91.56 219 ASP A C 1
ATOM 1782 O O . ASP A 1 219 ? 9.830 -13.141 4.207 1.00 91.56 219 ASP A O 1
ATOM 1786 N N . LEU A 1 220 ? 10.842 -12.729 2.247 1.00 94.00 220 LEU A N 1
ATOM 1787 C CA . LEU A 1 220 ? 9.842 -13.375 1.382 1.00 94.00 220 LEU A CA 1
ATOM 1788 C C . LEU A 1 220 ? 10.432 -14.417 0.409 1.00 94.00 220 LEU A C 1
ATOM 1790 O O . LEU A 1 220 ? 10.106 -14.382 -0.780 1.00 94.00 220 LEU A O 1
ATOM 1794 N N . PRO A 1 221 ? 11.307 -15.345 0.837 1.00 92.88 221 PRO A N 1
ATOM 1795 C CA . PRO A 1 221 ? 12.105 -16.160 -0.083 1.00 92.88 221 PRO A CA 1
ATOM 1796 C C . PRO A 1 221 ? 11.274 -16.995 -1.068 1.00 92.88 221 PRO A C 1
ATOM 1798 O O . PRO A 1 221 ? 11.670 -17.136 -2.224 1.00 92.88 221 PRO A O 1
ATOM 1801 N N . THR A 1 222 ? 10.124 -17.511 -0.636 1.00 94.12 222 THR A N 1
ATOM 1802 C CA . THR A 1 222 ? 9.233 -18.369 -1.434 1.00 94.12 222 THR A CA 1
ATOM 1803 C C . THR A 1 222 ? 8.199 -17.587 -2.246 1.00 94.12 222 THR A C 1
ATOM 1805 O O . THR A 1 222 ? 7.613 -18.135 -3.177 1.00 94.12 222 THR A O 1
ATOM 1808 N N . LEU A 1 223 ? 7.979 -16.306 -1.928 1.00 95.19 223 LEU A N 1
ATOM 1809 C CA . LEU A 1 223 ? 6.870 -15.517 -2.477 1.00 95.19 223 LEU A CA 1
ATOM 1810 C C . LEU A 1 223 ? 7.295 -14.567 -3.598 1.00 95.19 223 LEU A C 1
ATOM 1812 O O . LEU A 1 223 ? 6.443 -14.101 -4.358 1.00 95.19 223 LEU A O 1
ATOM 1816 N N . ILE A 1 224 ? 8.601 -14.301 -3.745 1.00 96.25 224 ILE A N 1
ATOM 1817 C CA . ILE A 1 224 ? 9.120 -13.381 -4.770 1.00 96.25 224 ILE A CA 1
ATOM 1818 C C . ILE A 1 224 ? 8.635 -13.766 -6.171 1.00 96.25 224 ILE A C 1
ATOM 1820 O O . ILE A 1 224 ? 8.153 -12.898 -6.895 1.00 96.25 224 ILE A O 1
ATOM 1824 N N . ASP A 1 225 ? 8.696 -15.043 -6.550 1.00 95.31 225 ASP A N 1
ATOM 1825 C CA . ASP A 1 225 ? 8.323 -15.470 -7.905 1.00 95.31 225 ASP A CA 1
ATOM 1826 C C . ASP A 1 225 ? 6.836 -15.225 -8.200 1.00 95.31 225 ASP A C 1
ATOM 1828 O O . ASP A 1 225 ? 6.470 -14.796 -9.298 1.00 95.31 225 ASP A O 1
ATOM 1832 N N . GLN A 1 226 ? 5.964 -15.437 -7.211 1.00 96.62 226 GLN A N 1
ATOM 1833 C CA . GLN A 1 226 ? 4.535 -15.148 -7.337 1.00 96.62 226 GLN A CA 1
ATOM 1834 C C . GLN A 1 226 ? 4.277 -13.641 -7.441 1.00 96.62 226 GLN A C 1
ATOM 1836 O O . GLN A 1 226 ? 3.498 -13.212 -8.299 1.00 96.62 226 GLN A O 1
ATOM 1841 N N . ILE A 1 227 ? 4.961 -12.835 -6.621 1.00 97.06 227 ILE A N 1
ATOM 1842 C CA . ILE A 1 227 ? 4.877 -11.370 -6.666 1.00 97.06 227 ILE A CA 1
ATOM 1843 C C . ILE A 1 227 ? 5.326 -10.854 -8.037 1.00 97.06 227 ILE A C 1
ATOM 1845 O O . ILE A 1 227 ? 4.608 -10.064 -8.648 1.00 97.06 227 ILE A O 1
ATOM 1849 N N . VAL A 1 228 ? 6.461 -11.332 -8.560 1.00 97.00 228 VAL A N 1
ATOM 1850 C CA . VAL A 1 228 ? 6.974 -10.943 -9.883 1.00 97.00 228 VAL A CA 1
ATOM 1851 C C . VAL A 1 228 ? 5.966 -11.293 -10.976 1.00 97.00 228 VAL A C 1
ATOM 1853 O O . VAL A 1 228 ? 5.609 -10.421 -11.763 1.00 97.00 228 VAL A O 1
ATOM 1856 N N . ARG A 1 229 ? 5.421 -12.517 -10.987 1.00 96.75 229 ARG A N 1
ATOM 1857 C CA . ARG A 1 229 ? 4.418 -12.932 -11.986 1.00 96.75 229 ARG A CA 1
ATOM 1858 C C . ARG A 1 229 ? 3.165 -12.055 -11.974 1.00 96.75 229 ARG A C 1
ATOM 1860 O O . ARG A 1 229 ? 2.603 -11.774 -13.031 1.00 96.75 229 ARG A O 1
ATOM 1867 N N . LEU A 1 230 ? 2.678 -11.653 -10.799 1.00 96.94 230 LEU A N 1
ATOM 1868 C CA . LEU A 1 230 ? 1.511 -10.769 -10.687 1.00 96.94 230 LEU A CA 1
ATOM 1869 C C . LEU A 1 230 ? 1.845 -9.323 -11.063 1.00 96.94 230 LEU A C 1
ATOM 1871 O O . LEU A 1 230 ? 1.040 -8.667 -11.724 1.00 96.94 230 LEU A O 1
ATOM 1875 N N . MET A 1 231 ? 3.033 -8.852 -10.684 1.00 97.00 231 MET A N 1
ATOM 1876 C CA . MET A 1 231 ? 3.554 -7.538 -11.049 1.00 97.00 231 MET A CA 1
ATOM 1877 C C . MET A 1 231 ? 3.662 -7.400 -12.566 1.00 97.00 231 MET A C 1
ATOM 1879 O O . MET A 1 231 ? 3.160 -6.427 -13.115 1.00 97.00 231 MET A O 1
ATOM 1883 N N . GLU A 1 232 ? 4.221 -8.392 -13.259 1.00 96.50 232 GLU A N 1
ATOM 1884 C CA . GLU A 1 232 ? 4.370 -8.372 -14.718 1.00 96.50 232 GLU A CA 1
ATOM 1885 C C . GLU A 1 232 ? 3.036 -8.265 -15.456 1.00 96.50 232 GLU A C 1
ATOM 1887 O O . GLU A 1 232 ? 2.950 -7.563 -16.459 1.00 96.50 232 GLU A O 1
ATOM 1892 N N . LYS A 1 233 ? 1.969 -8.874 -14.924 1.00 96.31 233 LYS A N 1
ATOM 1893 C CA . LYS A 1 233 ? 0.611 -8.745 -15.481 1.00 96.31 233 LYS A CA 1
ATOM 1894 C C . LYS A 1 233 ? 0.018 -7.341 -15.326 1.00 96.31 233 LYS A C 1
ATOM 1896 O O . LYS A 1 233 ? -0.908 -7.006 -16.060 1.00 96.31 233 LYS A O 1
ATOM 1901 N N . ARG A 1 234 ? 0.489 -6.556 -14.350 1.00 95.88 234 ARG A N 1
ATOM 1902 C CA . ARG A 1 234 ? 0.057 -5.167 -14.106 1.00 95.88 234 ARG A CA 1
ATOM 1903 C C . ARG A 1 234 ? 1.061 -4.132 -14.621 1.00 95.88 234 ARG A C 1
ATOM 1905 O O . ARG A 1 234 ? 0.785 -2.938 -14.533 1.00 95.88 234 ARG A O 1
ATOM 1912 N N . CYS A 1 235 ? 2.213 -4.563 -15.132 1.00 96.50 235 CYS A N 1
ATOM 1913 C CA . CYS A 1 235 ? 3.173 -3.664 -15.748 1.00 96.50 235 CYS A CA 1
ATOM 1914 C C . CYS A 1 235 ? 2.642 -3.139 -17.082 1.00 96.50 235 CYS A C 1
ATOM 1916 O O . CYS A 1 235 ? 2.033 -3.859 -17.870 1.00 96.50 235 CYS A O 1
ATOM 1918 N N . GLU A 1 236 ? 2.933 -1.876 -17.343 1.00 95.50 236 GLU A N 1
ATOM 1919 C CA . GLU A 1 236 ? 2.608 -1.188 -18.582 1.00 95.50 236 GLU A CA 1
ATOM 1920 C C . GLU A 1 236 ? 3.898 -0.708 -19.229 1.00 95.50 236 GLU A C 1
ATOM 1922 O O . GLU A 1 236 ? 4.829 -0.303 -18.535 1.00 95.50 236 GLU A O 1
ATOM 1927 N N . GLU A 1 237 ? 3.962 -0.746 -20.553 1.00 95.62 237 GLU A N 1
ATOM 1928 C CA . GLU A 1 237 ? 5.069 -0.150 -21.290 1.00 95.62 237 GLU A CA 1
ATOM 1929 C C . GLU A 1 237 ? 4.785 1.336 -21.529 1.00 95.62 237 GLU A C 1
ATOM 1931 O O . GLU A 1 237 ? 3.696 1.707 -21.971 1.00 95.62 237 GLU A O 1
ATOM 1936 N N . VAL A 1 238 ? 5.756 2.191 -21.211 1.00 94.31 238 VAL A N 1
ATOM 1937 C CA . VAL A 1 238 ? 5.683 3.627 -21.497 1.00 94.31 238 VAL A CA 1
ATOM 1938 C C . VAL A 1 238 ? 6.203 3.941 -22.893 1.00 94.31 238 VAL A C 1
ATOM 1940 O O . VAL A 1 238 ? 7.006 3.205 -23.470 1.00 94.31 238 VAL A O 1
ATOM 1943 N N . THR A 1 239 ? 5.779 5.084 -23.424 1.00 93.25 239 THR A N 1
ATOM 1944 C CA . THR A 1 239 ? 6.312 5.584 -24.695 1.00 93.25 239 THR A CA 1
ATOM 1945 C C . THR A 1 239 ? 7.807 5.901 -24.582 1.00 93.25 239 THR A C 1
ATOM 1947 O O . THR A 1 239 ? 8.321 6.210 -23.503 1.00 93.25 239 THR A O 1
ATOM 1950 N N . GLU A 1 240 ? 8.527 5.862 -25.705 1.00 90.44 240 GLU A N 1
ATOM 1951 C CA . GLU A 1 240 ? 9.955 6.211 -25.732 1.00 90.44 240 GLU A CA 1
ATOM 1952 C C . GLU A 1 240 ? 10.206 7.648 -25.247 1.00 90.44 240 GLU A C 1
ATOM 1954 O O . GLU A 1 240 ? 11.158 7.897 -24.507 1.00 90.44 240 GLU A O 1
ATOM 1959 N N . ASP A 1 241 ? 9.311 8.581 -25.577 1.00 90.44 241 ASP A N 1
ATOM 1960 C CA . ASP A 1 241 ? 9.393 9.969 -25.120 1.00 90.44 241 ASP A CA 1
ATOM 1961 C C . ASP A 1 241 ? 9.220 10.104 -23.601 1.00 90.44 241 ASP A C 1
ATOM 1963 O O . ASP A 1 241 ? 9.953 10.865 -22.961 1.00 90.44 241 ASP A O 1
ATOM 1967 N N . GLU A 1 242 ? 8.269 9.379 -23.002 1.00 91.19 242 GLU A N 1
ATOM 1968 C CA . GLU A 1 242 ? 8.111 9.327 -21.542 1.00 91.19 242 GLU A CA 1
ATOM 1969 C C . GLU A 1 242 ? 9.345 8.720 -20.874 1.00 91.19 242 GLU A C 1
ATOM 1971 O O . GLU A 1 242 ? 9.851 9.274 -19.897 1.00 91.19 242 GLU A O 1
ATOM 1976 N N . PHE A 1 243 ? 9.860 7.617 -21.422 1.00 91.00 243 PHE A N 1
ATOM 1977 C CA . PHE A 1 243 ? 11.080 6.979 -20.938 1.00 91.00 243 PHE A CA 1
ATOM 1978 C C . PHE A 1 243 ? 12.266 7.943 -20.977 1.00 91.00 243 PHE A C 1
ATOM 1980 O O . PHE A 1 243 ? 12.929 8.156 -19.964 1.00 91.00 243 PHE A O 1
ATOM 1987 N N . LYS A 1 244 ? 12.492 8.609 -22.111 1.00 88.06 244 LYS A N 1
ATOM 1988 C CA . LYS A 1 244 ? 13.559 9.598 -22.278 1.00 88.06 244 LYS A CA 1
ATOM 1989 C C . LYS A 1 244 ? 13.454 10.734 -21.260 1.00 88.06 244 LYS A C 1
ATOM 1991 O O . LYS A 1 244 ? 14.462 11.103 -20.658 1.00 88.06 244 LYS A O 1
ATOM 1996 N N . LYS A 1 245 ? 12.251 11.274 -21.035 1.00 88.75 245 LYS A N 1
ATOM 1997 C CA . LYS A 1 245 ? 12.016 12.313 -20.016 1.00 88.75 245 LYS A CA 1
ATOM 1998 C C . LYS A 1 245 ? 12.356 11.810 -18.612 1.00 88.75 245 LYS A C 1
ATOM 2000 O O . LYS A 1 245 ? 13.063 12.507 -17.887 1.00 88.75 245 LYS A O 1
ATOM 2005 N N . ALA A 1 246 ? 11.912 10.605 -18.257 1.00 88.44 246 ALA A N 1
ATOM 2006 C CA . ALA A 1 246 ? 12.203 9.981 -16.968 1.00 88.44 246 ALA A CA 1
ATOM 2007 C C . ALA A 1 246 ? 13.710 9.744 -16.756 1.00 88.44 246 ALA A C 1
ATOM 2009 O O . ALA A 1 246 ? 14.236 10.005 -15.675 1.00 88.44 246 ALA A O 1
ATOM 2010 N N . MET A 1 247 ? 14.425 9.313 -17.799 1.00 87.06 247 MET A N 1
ATOM 2011 C CA . MET A 1 247 ? 15.876 9.109 -17.761 1.00 87.06 247 MET A CA 1
ATOM 2012 C C . MET A 1 247 ? 16.640 10.422 -17.550 1.00 87.06 247 MET A C 1
ATOM 2014 O O . MET A 1 247 ? 17.513 10.488 -16.685 1.00 87.06 247 MET A O 1
ATOM 2018 N N . ILE A 1 248 ? 16.289 11.476 -18.295 1.00 85.88 248 ILE A N 1
ATOM 2019 C CA . ILE A 1 248 ? 16.908 12.804 -18.151 1.00 85.88 248 ILE A CA 1
ATOM 2020 C C . ILE A 1 248 ? 16.699 13.342 -16.731 1.00 85.88 248 ILE A C 1
ATOM 2022 O O . ILE A 1 248 ? 17.628 13.873 -16.127 1.00 85.88 248 ILE A O 1
ATOM 2026 N N . GLN A 1 249 ? 15.495 13.181 -16.178 1.00 82.69 249 GLN A N 1
ATOM 2027 C CA . GLN A 1 249 ? 15.175 13.640 -14.824 1.00 82.69 249 GLN A CA 1
ATOM 2028 C C . GLN A 1 249 ? 15.926 12.879 -13.738 1.00 82.69 249 GLN A C 1
ATOM 2030 O O . GLN A 1 249 ? 16.361 13.486 -12.765 1.00 82.69 249 GLN A O 1
ATOM 2035 N N . ALA A 1 250 ? 16.131 11.578 -13.925 1.00 81.75 250 ALA A N 1
ATOM 2036 C CA . ALA A 1 250 ? 16.951 10.779 -13.025 1.00 81.75 250 ALA A CA 1
ATOM 2037 C C . ALA A 1 250 ? 18.467 11.046 -13.191 1.00 81.75 250 ALA A C 1
ATOM 2039 O O . ALA A 1 250 ? 19.285 10.363 -12.582 1.00 81.75 250 ALA A O 1
ATOM 2040 N N . GLY A 1 251 ? 18.858 12.046 -13.993 1.00 85.12 251 GLY A N 1
ATOM 2041 C CA . GLY A 1 251 ? 20.246 12.483 -14.157 1.00 85.12 251 GLY A CA 1
ATOM 2042 C C . GLY A 1 251 ? 21.047 11.673 -15.176 1.00 85.12 251 GLY A C 1
ATOM 2043 O O . GLY A 1 251 ? 22.255 11.873 -15.306 1.00 85.12 251 GLY A O 1
ATOM 2044 N N . TYR A 1 252 ? 20.404 10.778 -15.928 1.00 83.88 252 TYR A N 1
ATOM 2045 C CA . TYR A 1 252 ? 21.082 9.999 -16.957 1.00 83.88 252 TYR A CA 1
ATOM 2046 C C . TYR A 1 252 ? 21.200 10.792 -18.259 1.00 83.88 252 TYR A C 1
ATOM 2048 O O . TYR A 1 252 ? 20.245 11.403 -18.744 1.00 83.88 252 TYR A O 1
ATOM 2056 N N . LYS A 1 253 ? 22.378 10.727 -18.884 1.00 80.94 253 LYS A N 1
ATOM 2057 C CA . LYS A 1 253 ? 22.583 11.254 -20.236 1.00 80.94 253 LYS A CA 1
ATOM 2058 C C . LYS A 1 253 ? 21.920 10.313 -21.243 1.00 80.94 253 LYS A C 1
ATOM 2060 O O . LYS A 1 253 ? 22.441 9.237 -21.513 1.00 80.94 253 LYS A O 1
ATOM 2065 N N . TYR A 1 254 ? 20.780 10.718 -21.802 1.00 75.00 254 TYR A N 1
ATOM 2066 C CA . TYR A 1 254 ? 20.151 9.997 -22.910 1.00 75.00 254 TYR A CA 1
ATOM 2067 C C . TYR A 1 254 ? 20.784 10.422 -24.236 1.00 75.00 254 TYR A C 1
ATOM 2069 O O . TYR A 1 254 ? 20.600 11.559 -24.676 1.00 75.00 254 TYR A O 1
ATOM 2077 N N . ILE A 1 255 ? 21.512 9.512 -24.882 1.00 79.06 255 ILE A N 1
ATOM 2078 C CA . ILE A 1 255 ? 22.058 9.719 -26.225 1.00 79.06 255 ILE A CA 1
ATOM 2079 C C . ILE A 1 255 ? 21.263 8.805 -27.173 1.00 79.06 255 ILE A C 1
ATOM 2081 O O . ILE A 1 255 ? 21.395 7.592 -27.054 1.00 79.06 255 ILE A O 1
ATOM 2085 N N . PRO A 1 256 ? 20.438 9.346 -28.099 1.00 68.94 256 PRO A N 1
ATOM 2086 C CA . PRO A 1 256 ? 19.515 8.556 -28.932 1.00 68.94 256 PRO A CA 1
ATOM 2087 C C . PRO A 1 256 ? 20.167 7.452 -29.776 1.00 68.94 256 PRO A C 1
ATOM 2089 O O . PRO A 1 256 ? 19.498 6.513 -30.184 1.00 68.94 256 PRO A O 1
ATOM 2092 N N . SER A 1 257 ? 21.465 7.576 -30.056 1.00 70.56 257 SER A N 1
ATOM 2093 C CA . SER A 1 257 ? 22.257 6.608 -30.818 1.00 70.56 257 SER A CA 1
ATOM 2094 C C . SER A 1 257 ? 23.058 5.635 -29.946 1.00 70.56 257 SER A C 1
ATOM 2096 O O . SER A 1 257 ? 23.767 4.789 -30.487 1.00 70.56 257 SER A O 1
ATOM 2098 N N . GLN A 1 258 ? 23.003 5.763 -28.617 1.00 65.69 258 GLN A N 1
ATOM 2099 C CA . GLN A 1 258 ? 23.734 4.902 -27.693 1.00 65.69 258 GLN A CA 1
ATOM 2100 C C . GLN A 1 258 ? 22.804 3.940 -26.956 1.00 65.69 258 GLN A C 1
ATOM 2102 O O . GLN A 1 258 ? 21.614 4.180 -26.769 1.00 65.69 258 GLN A O 1
ATOM 2107 N N . PHE A 1 259 ? 23.419 2.829 -26.557 1.00 65.75 259 PHE A N 1
ATOM 2108 C CA . PHE A 1 259 ? 22.887 1.747 -25.741 1.00 65.75 259 PHE A CA 1
ATOM 2109 C C . PHE A 1 259 ? 21.985 2.257 -24.608 1.00 65.75 259 PHE A C 1
ATOM 2111 O O . PHE A 1 259 ? 22.283 3.279 -23.987 1.00 65.75 259 PHE A O 1
ATOM 2118 N N . ASN A 1 260 ? 20.909 1.520 -24.309 1.00 72.94 260 ASN A N 1
ATOM 2119 C CA . ASN A 1 260 ? 20.093 1.755 -23.122 1.00 72.94 260 ASN A CA 1
ATOM 2120 C C . ASN A 1 260 ? 21.036 1.894 -21.906 1.00 72.94 260 ASN A C 1
ATOM 2122 O O . ASN A 1 260 ? 21.791 0.974 -21.607 1.00 72.94 260 ASN A O 1
ATOM 2126 N N . PRO A 1 261 ? 21.053 3.018 -21.178 1.00 75.38 261 PRO A N 1
ATOM 2127 C CA . PRO A 1 261 ? 21.969 3.166 -20.045 1.00 75.38 261 PRO A CA 1
ATOM 2128 C C . PRO A 1 261 ? 21.736 2.090 -18.971 1.00 75.38 261 PRO A C 1
ATOM 2130 O O . PRO A 1 261 ? 22.657 1.737 -18.240 1.00 75.38 261 PRO A O 1
ATOM 2133 N N . MET A 1 262 ? 20.532 1.508 -18.928 1.00 82.75 262 MET A N 1
ATOM 2134 C CA . MET A 1 262 ? 20.182 0.412 -18.026 1.00 82.75 262 MET A CA 1
ATOM 2135 C C . MET A 1 262 ? 20.732 -0.948 -18.473 1.00 82.75 262 MET A C 1
ATOM 2137 O O . MET A 1 262 ? 20.809 -1.861 -17.654 1.00 82.75 262 MET A O 1
ATOM 2141 N N . SER A 1 263 ? 21.158 -1.125 -19.727 1.00 84.81 263 SER A N 1
ATOM 2142 C CA . SER A 1 263 ? 21.748 -2.399 -20.152 1.00 84.81 263 SER A CA 1
ATOM 2143 C C . SER A 1 263 ? 23.185 -2.587 -19.663 1.00 84.81 263 SER A C 1
ATOM 2145 O O . SER A 1 263 ? 23.661 -3.718 -19.633 1.00 84.81 263 SER A O 1
ATOM 2147 N N . LEU A 1 264 ? 23.829 -1.538 -19.130 1.00 81.81 264 LEU A N 1
ATOM 2148 C CA . LEU A 1 264 ? 25.004 -1.688 -18.254 1.00 81.81 264 LEU A CA 1
ATOM 2149 C C . LEU A 1 264 ? 24.683 -2.480 -16.975 1.00 81.81 264 LEU A C 1
ATOM 2151 O O . LEU A 1 264 ? 25.578 -3.048 -16.357 1.00 81.81 264 LEU A O 1
ATOM 2155 N N . TRP A 1 265 ? 23.411 -2.529 -16.577 1.00 81.62 265 TRP A N 1
ATOM 2156 C CA . TRP A 1 265 ? 22.916 -3.316 -15.445 1.00 81.62 265 TRP A CA 1
ATOM 2157 C C . TRP A 1 265 ? 22.276 -4.638 -15.887 1.00 81.62 265 TRP A C 1
ATOM 2159 O O . TRP A 1 265 ? 21.592 -5.283 -15.096 1.00 81.62 265 TRP A O 1
ATOM 2169 N N . GLY A 1 266 ? 22.460 -5.029 -17.154 1.00 87.88 266 GLY A N 1
ATOM 2170 C CA . GLY A 1 266 ? 21.854 -6.231 -17.726 1.00 87.88 266 GLY A CA 1
ATOM 2171 C C . GLY A 1 266 ? 20.338 -6.136 -17.919 1.00 87.88 266 GLY A C 1
ATOM 2172 O O . GLY A 1 266 ? 19.687 -7.163 -18.081 1.00 87.88 266 GLY A O 1
ATOM 2173 N N . VAL A 1 267 ? 19.763 -4.928 -17.888 1.00 90.12 267 VAL A N 1
ATOM 2174 C CA . VAL A 1 267 ? 18.327 -4.714 -18.108 1.00 90.12 267 VAL A CA 1
ATOM 2175 C C . VAL A 1 267 ? 18.071 -4.424 -19.584 1.00 90.12 267 VAL A C 1
ATOM 2177 O O . VAL A 1 267 ? 18.599 -3.457 -20.137 1.00 90.12 267 VAL A O 1
ATOM 2180 N N . ASP A 1 268 ? 17.235 -5.238 -20.223 1.00 91.94 268 ASP A N 1
ATOM 2181 C CA . ASP A 1 268 ? 16.833 -5.028 -21.610 1.00 91.94 268 ASP A CA 1
ATOM 2182 C C . ASP A 1 268 ? 15.950 -3.771 -21.774 1.00 91.94 268 ASP A C 1
ATOM 2184 O O . ASP A 1 268 ? 15.368 -3.243 -20.820 1.00 91.94 268 ASP A O 1
ATOM 2188 N N . ALA A 1 269 ? 15.863 -3.257 -23.002 1.00 88.81 269 ALA A N 1
ATOM 2189 C CA . ALA A 1 269 ? 15.126 -2.026 -23.288 1.00 88.81 269 ALA A CA 1
ATOM 2190 C C . ALA A 1 269 ? 13.621 -2.139 -22.990 1.00 88.81 269 ALA A C 1
ATOM 2192 O O . ALA A 1 269 ? 13.019 -1.156 -22.558 1.00 88.81 269 ALA A O 1
ATOM 2193 N N . VAL A 1 270 ? 13.018 -3.319 -23.172 1.00 92.44 270 VAL A N 1
ATOM 2194 C CA . VAL A 1 270 ? 11.589 -3.535 -22.907 1.00 92.44 270 VAL A CA 1
ATOM 2195 C C . VAL A 1 270 ? 11.338 -3.439 -21.405 1.00 92.44 270 VAL A C 1
ATOM 2197 O O . VAL A 1 270 ? 10.510 -2.641 -20.971 1.00 92.44 270 VAL A O 1
ATOM 2200 N N . THR A 1 271 ? 12.120 -4.150 -20.590 1.00 93.12 271 THR A N 1
ATOM 2201 C CA . THR A 1 271 ? 12.025 -4.093 -19.123 1.00 93.12 271 THR A CA 1
ATOM 2202 C C . THR A 1 271 ? 12.285 -2.686 -18.579 1.00 93.12 271 THR A C 1
ATOM 2204 O O . THR A 1 271 ? 11.603 -2.247 -17.651 1.00 93.12 271 THR A O 1
ATOM 2207 N N . ALA A 1 272 ? 13.235 -1.942 -19.156 1.00 92.00 272 ALA A N 1
ATOM 2208 C CA . ALA A 1 272 ? 13.538 -0.575 -18.729 1.00 92.00 272 ALA A CA 1
ATOM 2209 C C . ALA A 1 272 ? 12.368 0.403 -18.959 1.00 92.00 272 ALA A C 1
ATOM 2211 O O . ALA A 1 272 ? 12.195 1.341 -18.177 1.00 92.00 272 ALA A O 1
ATOM 2212 N N . ARG A 1 273 ? 11.546 0.164 -19.991 1.00 94.00 273 ARG A N 1
ATOM 2213 C CA . ARG A 1 273 ? 10.350 0.961 -20.317 1.00 94.00 273 ARG A CA 1
ATOM 2214 C C . ARG A 1 273 ? 9.087 0.510 -19.587 1.00 94.00 273 ARG A C 1
ATOM 2216 O O . ARG A 1 273 ? 8.039 1.131 -19.754 1.00 94.00 273 ARG A O 1
ATOM 2223 N N . GLN A 1 274 ? 9.158 -0.544 -18.779 1.00 96.12 274 GLN A N 1
ATOM 2224 C CA . GLN A 1 274 ? 8.008 -1.014 -18.017 1.00 96.12 274 GLN A CA 1
ATOM 2225 C C . GLN A 1 274 ? 7.857 -0.263 -16.693 1.00 96.12 274 GLN A C 1
ATOM 2227 O O . GLN A 1 274 ? 8.817 -0.042 -15.949 1.00 96.12 274 GLN A O 1
ATOM 2232 N N . VAL A 1 275 ? 6.615 0.088 -16.375 1.00 95.81 275 VAL A N 1
ATOM 2233 C CA . VAL A 1 275 ? 6.213 0.764 -15.140 1.00 95.81 275 VAL A CA 1
ATOM 2234 C C . VAL A 1 275 ? 5.037 0.049 -14.497 1.00 95.81 275 VAL A C 1
ATOM 2236 O O . VAL A 1 275 ? 4.299 -0.674 -15.156 1.00 95.81 275 VAL A O 1
ATOM 2239 N N . ILE A 1 276 ? 4.843 0.264 -13.203 1.00 95.44 276 ILE A N 1
ATOM 2240 C CA . ILE A 1 276 ? 3.666 -0.194 -12.465 1.00 95.44 276 ILE A CA 1
ATOM 2241 C C . ILE A 1 276 ? 3.169 0.933 -11.560 1.00 95.44 276 ILE A C 1
ATOM 2243 O O . ILE A 1 276 ? 3.962 1.737 -11.060 1.00 95.44 276 ILE A O 1
ATOM 2247 N N . ASN A 1 277 ? 1.854 1.021 -11.346 1.00 93.44 277 ASN A N 1
ATOM 2248 C CA . ASN A 1 277 ? 1.311 1.926 -10.338 1.00 93.44 277 ASN A CA 1
ATOM 2249 C C . ASN A 1 277 ? 1.846 1.522 -8.953 1.00 93.44 277 ASN A C 1
ATOM 2251 O O . ASN A 1 277 ? 1.798 0.354 -8.569 1.00 93.44 277 ASN A O 1
ATOM 2255 N N . LYS A 1 278 ? 2.332 2.494 -8.181 1.00 93.19 278 LYS A N 1
ATOM 2256 C CA . LYS A 1 278 ? 2.872 2.281 -6.835 1.00 93.19 278 LYS A CA 1
ATOM 2257 C C . LYS A 1 278 ? 1.883 1.537 -5.935 1.00 93.19 278 LYS A C 1
ATOM 2259 O O . LYS A 1 278 ? 2.281 0.650 -5.188 1.00 93.19 278 LYS A O 1
ATOM 2264 N N . CYS A 1 279 ? 0.601 1.883 -6.017 1.00 93.19 279 CYS A N 1
ATOM 2265 C CA . CYS A 1 279 ? -0.434 1.263 -5.196 1.00 93.19 279 CYS A CA 1
ATOM 2266 C C . CYS A 1 279 ? -0.704 -0.180 -5.623 1.00 93.19 279 CYS A C 1
ATOM 2268 O O . CYS A 1 279 ? -0.963 -1.014 -4.766 1.00 93.19 279 CYS A O 1
ATOM 2270 N N . ASP A 1 280 ? -0.611 -0.483 -6.922 1.00 94.69 280 ASP A N 1
ATOM 2271 C CA . ASP A 1 280 ? -0.744 -1.854 -7.420 1.00 94.69 280 ASP A CA 1
ATOM 2272 C C . ASP A 1 280 ? 0.427 -2.727 -6.981 1.00 94.69 280 ASP A C 1
ATOM 2274 O O . ASP A 1 280 ? 0.218 -3.866 -6.580 1.00 94.69 280 ASP A O 1
ATOM 2278 N N . PHE A 1 281 ? 1.650 -2.193 -7.009 1.00 96.81 281 PHE A N 1
ATOM 2279 C CA . PHE A 1 281 ? 2.818 -2.910 -6.505 1.00 96.81 281 PHE A CA 1
ATOM 2280 C C . PHE A 1 281 ? 2.672 -3.255 -5.016 1.00 96.81 281 PHE A C 1
ATOM 2282 O O . PHE A 1 281 ? 2.844 -4.412 -4.641 1.00 96.81 281 PHE A O 1
ATOM 2289 N N . LEU A 1 282 ? 2.288 -2.279 -4.183 1.00 96.62 282 LEU A N 1
ATOM 2290 C CA . LEU A 1 282 ? 2.055 -2.500 -2.752 1.00 96.62 282 LEU A CA 1
ATOM 2291 C C . LEU A 1 282 ? 0.906 -3.494 -2.501 1.00 96.62 282 LEU A C 1
ATOM 2293 O O . LEU A 1 282 ? 1.065 -4.412 -1.703 1.00 96.62 282 LEU A O 1
ATOM 2297 N N . ASP A 1 283 ? -0.216 -3.360 -3.219 1.00 96.31 283 ASP A N 1
ATOM 2298 C CA . ASP A 1 283 ? -1.354 -4.290 -3.144 1.00 96.31 283 ASP A CA 1
ATOM 2299 C C . ASP A 1 283 ? -0.947 -5.726 -3.494 1.00 96.31 283 ASP A C 1
ATOM 2301 O O . ASP A 1 283 ? -1.358 -6.654 -2.802 1.00 96.31 283 ASP A O 1
ATOM 2305 N N . ILE A 1 284 ? -0.127 -5.926 -4.533 1.00 97.38 284 ILE A N 1
ATOM 2306 C CA . ILE A 1 284 ? 0.366 -7.256 -4.918 1.00 97.38 284 ILE A CA 1
ATOM 2307 C C . ILE A 1 284 ? 1.222 -7.859 -3.803 1.00 97.38 284 ILE A C 1
ATOM 2309 O O . ILE A 1 284 ? 0.986 -9.006 -3.431 1.00 97.38 284 ILE A O 1
ATOM 2313 N N . VAL A 1 285 ? 2.191 -7.105 -3.270 1.00 96.94 285 VAL A N 1
ATOM 2314 C CA . VAL A 1 285 ? 3.081 -7.585 -2.198 1.00 96.94 285 VAL A CA 1
ATOM 2315 C C . VAL A 1 285 ? 2.262 -8.034 -0.985 1.00 96.94 285 VAL A C 1
ATOM 2317 O O . VAL A 1 285 ? 2.433 -9.156 -0.511 1.00 96.94 285 VAL A O 1
ATOM 2320 N N . CYS A 1 286 ? 1.315 -7.207 -0.538 1.00 96.62 286 CYS A N 1
ATOM 2321 C CA . CYS A 1 286 ? 0.455 -7.532 0.599 1.00 96.62 286 CYS A CA 1
ATOM 2322 C C . CYS A 1 286 ? -0.505 -8.689 0.311 1.00 96.62 286 CYS A C 1
ATOM 2324 O O . CYS A 1 286 ? -0.688 -9.556 1.158 1.00 96.62 286 CYS A O 1
ATOM 2326 N N . SER A 1 287 ? -1.108 -8.734 -0.880 1.00 95.62 287 SER A N 1
ATOM 2327 C CA . SER A 1 287 ? -2.079 -9.778 -1.230 1.00 95.62 287 SER A CA 1
ATOM 2328 C C . SER A 1 287 ? -1.435 -11.160 -1.302 1.00 95.62 287 SER A C 1
ATOM 2330 O O . SER A 1 287 ? -2.049 -12.133 -0.872 1.00 95.62 287 SER A O 1
ATOM 2332 N N . VAL A 1 288 ? -0.209 -11.259 -1.830 1.00 95.81 288 VAL A N 1
ATOM 2333 C CA . VAL A 1 288 ? 0.518 -12.536 -1.870 1.00 95.81 288 VAL A CA 1
ATOM 2334 C C . VAL A 1 288 ? 0.849 -13.004 -0.456 1.00 95.81 288 VAL A C 1
ATOM 2336 O O . VAL A 1 288 ? 0.550 -14.146 -0.131 1.00 95.81 288 VAL A O 1
ATOM 2339 N N . MET A 1 289 ? 1.376 -12.113 0.390 1.00 94.25 289 MET A N 1
ATOM 2340 C CA . MET A 1 289 ? 1.692 -12.435 1.786 1.00 94.25 289 MET A CA 1
ATOM 2341 C C . MET A 1 289 ? 0.445 -12.839 2.587 1.00 94.25 289 MET A C 1
ATOM 2343 O O . MET A 1 289 ? 0.465 -13.806 3.334 1.00 94.25 289 MET A O 1
ATOM 2347 N N . SER A 1 290 ? -0.671 -12.135 2.405 1.00 93.19 290 SER A N 1
ATOM 2348 C CA . SER A 1 290 ? -1.915 -12.459 3.107 1.00 93.19 290 SER A CA 1
ATOM 2349 C C . SER A 1 290 ? -2.514 -13.797 2.669 1.00 93.19 290 SER A C 1
ATOM 2351 O O . SER A 1 290 ? -3.141 -14.460 3.486 1.00 93.19 290 SER A O 1
ATOM 2353 N N . SER A 1 291 ? -2.337 -14.201 1.406 1.00 90.75 291 SER A N 1
ATOM 2354 C CA . SER A 1 291 ? -2.898 -15.468 0.911 1.00 90.75 291 SER A CA 1
ATOM 2355 C C . SER A 1 291 ? -2.179 -16.683 1.502 1.00 90.75 291 SER A C 1
ATOM 2357 O O . SER A 1 291 ? -2.791 -17.725 1.681 1.00 90.75 291 SER A O 1
ATOM 2359 N N . THR A 1 292 ? -0.889 -16.557 1.821 1.00 86.00 292 THR A N 1
ATOM 2360 C CA . THR A 1 292 ? -0.094 -17.674 2.349 1.00 86.00 292 THR A CA 1
ATOM 2361 C C . THR A 1 292 ? -0.354 -17.933 3.821 1.00 86.00 292 THR A C 1
ATOM 2363 O O . THR A 1 292 ? -0.331 -19.083 4.233 1.00 86.00 292 THR A O 1
ATOM 2366 N N . VAL A 1 293 ? -0.642 -16.879 4.592 1.00 73.69 293 VAL A N 1
ATOM 2367 C CA . VAL A 1 293 ? -1.016 -17.017 6.008 1.00 73.69 293 VAL A CA 1
ATOM 2368 C C . VAL A 1 293 ? -2.328 -17.792 6.130 1.00 73.69 293 VAL A C 1
ATOM 2370 O O . VAL A 1 293 ? -2.412 -18.737 6.904 1.00 73.69 293 VAL A O 1
ATOM 2373 N N . SER A 1 294 ? -3.323 -17.478 5.291 1.00 71.56 294 SER A N 1
ATOM 2374 C CA . SER A 1 294 ? -4.603 -18.199 5.304 1.00 71.56 294 SER A CA 1
ATOM 2375 C C . SER A 1 294 ? -4.462 -19.684 4.951 1.00 71.56 294 SER A C 1
ATOM 2377 O O . SER A 1 294 ? -5.098 -20.515 5.591 1.00 71.56 294 SER A O 1
ATOM 2379 N N . ASP A 1 295 ? -3.604 -20.033 3.985 1.00 70.88 295 ASP A N 1
ATOM 2380 C CA . ASP A 1 295 ? -3.372 -21.435 3.610 1.00 70.88 295 ASP A CA 1
ATOM 2381 C C . ASP A 1 295 ? -2.658 -22.229 4.724 1.00 70.88 295 ASP A C 1
ATOM 2383 O O . ASP A 1 295 ? -2.881 -23.433 4.867 1.00 70.88 295 ASP A O 1
ATOM 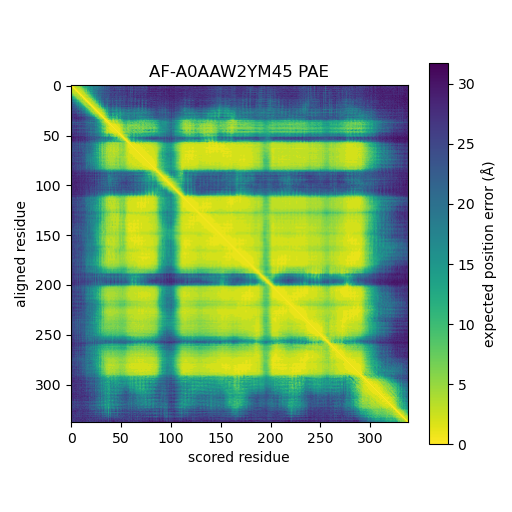2387 N N . GLU A 1 296 ? -1.777 -21.588 5.499 1.00 69.44 296 GLU A N 1
ATOM 2388 C CA . GLU A 1 296 ? -1.092 -22.219 6.634 1.00 69.44 296 GLU A CA 1
ATOM 2389 C C . GLU A 1 296 ? -2.032 -22.416 7.825 1.00 69.44 296 GLU A C 1
ATOM 2391 O O . GLU A 1 296 ? -2.050 -23.507 8.401 1.00 69.44 296 GLU A O 1
ATOM 2396 N N . ASP A 1 297 ? -2.864 -21.419 8.131 1.00 66.81 297 ASP A N 1
ATOM 2397 C CA . ASP A 1 297 ? -3.876 -21.508 9.184 1.00 66.81 297 ASP A CA 1
ATOM 2398 C C . ASP A 1 297 ? -4.882 -22.625 8.876 1.00 66.81 297 ASP A C 1
ATOM 2400 O O . ASP A 1 297 ? -5.106 -23.500 9.713 1.00 66.81 297 ASP A O 1
ATOM 2404 N N . GLU A 1 298 ? -5.413 -22.682 7.649 1.00 66.62 298 GLU A N 1
ATOM 2405 C CA . GLU A 1 298 ? -6.324 -23.754 7.229 1.00 66.62 298 GLU A CA 1
ATOM 2406 C C . GLU A 1 298 ? -5.662 -25.135 7.316 1.00 66.62 298 GLU A C 1
ATOM 2408 O O . GLU A 1 298 ? -6.266 -26.085 7.817 1.00 66.62 298 GLU A O 1
ATOM 2413 N N . ARG A 1 299 ? -4.395 -25.265 6.899 1.00 67.81 299 ARG A N 1
ATOM 2414 C CA . ARG A 1 299 ? -3.652 -26.530 7.028 1.00 67.81 299 ARG A CA 1
ATOM 2415 C C . ARG A 1 299 ? -3.406 -26.917 8.481 1.00 67.81 299 ARG A C 1
ATOM 2417 O O . ARG A 1 299 ? -3.449 -28.105 8.790 1.00 67.81 299 ARG A O 1
ATOM 2424 N N . SER A 1 300 ? -3.134 -25.954 9.359 1.00 72.62 300 SER A N 1
ATOM 2425 C CA . SER A 1 300 ? -2.919 -26.220 10.783 1.00 72.62 300 SER A CA 1
ATOM 2426 C C . SER A 1 300 ? -4.196 -26.720 11.460 1.00 72.62 300 SER A C 1
ATOM 2428 O O . SER A 1 300 ? -4.143 -27.729 12.158 1.00 72.62 300 SER A O 1
ATOM 2430 N N . ILE A 1 301 ? -5.343 -26.105 11.151 1.00 72.88 301 ILE A N 1
ATOM 2431 C CA . ILE A 1 301 ? -6.659 -26.521 11.648 1.00 72.88 301 ILE A CA 1
ATOM 2432 C C . ILE A 1 301 ? -6.983 -27.934 11.158 1.00 72.88 301 ILE A C 1
ATOM 2434 O O . ILE A 1 301 ? -7.352 -28.790 11.958 1.00 72.88 301 ILE A O 1
ATOM 2438 N N . ILE A 1 302 ? -6.773 -28.210 9.866 1.00 70.75 302 ILE A N 1
ATOM 2439 C CA . ILE A 1 302 ? -6.996 -29.546 9.296 1.00 70.75 302 ILE A CA 1
ATOM 2440 C C . ILE A 1 302 ? -6.094 -30.585 9.976 1.00 70.75 302 ILE A C 1
ATOM 2442 O O . ILE A 1 302 ? -6.569 -31.656 10.340 1.00 70.75 302 ILE A O 1
ATOM 2446 N N . ASN A 1 303 ? -4.811 -30.284 10.188 1.00 73.06 303 ASN A N 1
ATOM 2447 C 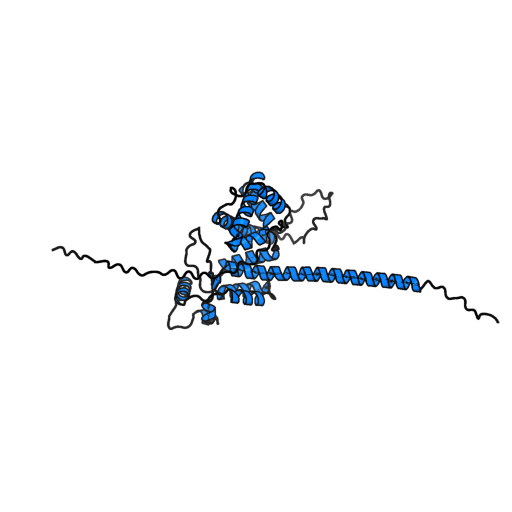CA . ASN A 1 303 ? -3.896 -31.210 10.859 1.00 73.06 303 ASN A CA 1
ATOM 2448 C C . ASN A 1 303 ? -4.287 -31.449 12.326 1.00 73.06 303 ASN A C 1
ATOM 2450 O O . ASN A 1 303 ? -4.167 -32.570 12.815 1.00 73.06 303 ASN A O 1
ATOM 2454 N N . GLU A 1 304 ? -4.770 -30.426 13.032 1.00 84.06 304 GLU A N 1
ATOM 2455 C CA . GLU A 1 304 ? -5.250 -30.573 14.406 1.00 84.06 304 GLU A CA 1
ATOM 2456 C C . GLU A 1 304 ? -6.532 -31.420 14.474 1.00 84.06 304 GLU A C 1
ATOM 2458 O O . GLU A 1 304 ? -6.661 -32.272 15.354 1.00 84.06 304 GLU A O 1
ATOM 2463 N N . GLU A 1 305 ? -7.462 -31.244 13.531 1.00 79.44 305 GLU A N 1
ATOM 2464 C CA . GLU A 1 305 ? -8.660 -32.085 13.420 1.00 79.44 305 GLU A CA 1
ATOM 2465 C C . GLU A 1 305 ? -8.322 -33.539 13.070 1.00 79.44 305 GLU A C 1
ATOM 2467 O O . GLU A 1 305 ? -8.883 -34.455 13.671 1.00 79.44 305 GLU A O 1
ATOM 2472 N N . VAL A 1 306 ? -7.371 -33.769 12.159 1.00 80.19 306 VAL A N 1
ATOM 2473 C CA . VAL A 1 306 ? -6.887 -35.118 11.820 1.00 80.19 306 VAL A CA 1
ATOM 2474 C C . VAL A 1 306 ? -6.255 -35.790 13.040 1.00 80.19 306 VAL A C 1
ATOM 2476 O O . VAL A 1 306 ? -6.619 -36.919 13.359 1.00 80.19 306 VAL A O 1
ATOM 2479 N N . ASN A 1 307 ? -5.399 -35.086 13.786 1.00 82.81 307 ASN A N 1
ATOM 2480 C CA . ASN A 1 307 ? -4.794 -35.630 15.005 1.00 82.81 307 ASN A CA 1
ATOM 2481 C C . ASN A 1 307 ? -5.851 -35.973 16.073 1.00 82.81 307 ASN A C 1
ATOM 2483 O O . ASN A 1 307 ? -5.763 -37.020 16.712 1.00 82.81 307 ASN A O 1
ATOM 2487 N N . LYS A 1 308 ? -6.892 -35.140 16.239 1.00 86.62 308 LYS A N 1
ATOM 2488 C CA . LYS A 1 308 ? -8.010 -35.424 17.163 1.00 86.62 308 LYS A CA 1
ATOM 2489 C C . LYS A 1 308 ? -8.808 -36.665 16.753 1.00 86.62 308 LYS A C 1
ATOM 2491 O O . LYS A 1 308 ? -9.270 -37.407 17.622 1.00 86.62 308 LYS A O 1
ATOM 2496 N N . LEU A 1 309 ? -8.980 -36.900 15.451 1.00 83.00 309 LEU A N 1
ATOM 2497 C CA . LEU A 1 309 ? -9.640 -38.103 14.938 1.00 83.00 309 LEU A CA 1
ATOM 2498 C C . LEU A 1 309 ? -8.783 -39.356 15.166 1.00 83.00 309 LEU A C 1
ATOM 2500 O O . LEU A 1 309 ? -9.307 -40.361 15.645 1.00 83.00 309 LEU A O 1
ATOM 2504 N N . GLU A 1 310 ? -7.472 -39.283 14.924 1.00 86.31 310 GLU A N 1
ATOM 2505 C CA . GLU A 1 310 ? -6.549 -40.397 15.186 1.00 86.31 310 GLU A CA 1
ATOM 2506 C C . GLU A 1 310 ? -6.483 -40.761 16.681 1.00 86.31 310 GLU A C 1
ATOM 2508 O O . GLU A 1 310 ? -6.488 -41.943 17.035 1.00 86.31 310 GLU A O 1
ATOM 2513 N N . GLU A 1 311 ? -6.504 -39.772 17.582 1.00 84.94 311 GLU A N 1
ATOM 2514 C CA . GLU A 1 311 ? -6.591 -40.017 19.028 1.00 84.94 311 GLU A CA 1
ATOM 2515 C C . GLU A 1 311 ? -7.924 -40.668 19.434 1.00 84.94 311 GLU A C 1
ATOM 2517 O O . GLU A 1 311 ? -7.947 -41.559 20.290 1.00 84.94 311 GLU A O 1
ATOM 2522 N N . SER A 1 312 ? -9.037 -40.279 18.803 1.00 83.38 312 SER A N 1
ATOM 2523 C CA . SER A 1 312 ? -10.355 -40.877 19.055 1.00 83.38 312 SER A CA 1
ATOM 2524 C C . SER A 1 312 ? -10.408 -42.350 18.632 1.00 83.38 312 SER A C 1
ATOM 2526 O O . SER A 1 312 ? -10.875 -43.204 19.396 1.00 83.38 312 SER A O 1
ATOM 2528 N N . ASP A 1 313 ? -9.854 -42.671 17.462 1.00 80.75 313 ASP A N 1
ATOM 2529 C CA . ASP A 1 313 ? -9.754 -44.044 16.961 1.00 80.75 313 ASP A CA 1
ATOM 2530 C C . ASP A 1 313 ? -8.796 -44.894 17.805 1.00 80.75 313 ASP A C 1
ATOM 2532 O O . ASP A 1 313 ? -9.039 -46.079 18.049 1.00 80.75 313 ASP A O 1
ATOM 2536 N N . TYR A 1 314 ? -7.726 -44.302 18.331 1.00 80.06 314 TYR A N 1
ATOM 2537 C CA . TYR A 1 314 ? -6.836 -44.993 19.258 1.00 80.06 314 TYR A CA 1
ATOM 2538 C C . TYR A 1 314 ? -7.534 -45.330 20.590 1.00 80.06 314 TYR A C 1
ATOM 2540 O O . TYR A 1 314 ? -7.444 -46.462 21.075 1.00 80.06 314 TYR A O 1
ATOM 2548 N N . ILE A 1 315 ? -8.297 -44.392 21.164 1.00 79.31 315 ILE A N 1
ATOM 2549 C CA . ILE A 1 315 ? -9.050 -44.600 22.415 1.00 79.31 315 ILE A CA 1
ATOM 2550 C C . ILE A 1 315 ? -10.180 -45.630 22.230 1.00 79.31 315 ILE A C 1
ATOM 2552 O O . ILE A 1 315 ? -10.408 -46.474 23.111 1.00 79.31 315 ILE A O 1
ATOM 2556 N N . SER A 1 316 ? -10.875 -45.616 21.088 1.00 75.56 316 SER A N 1
ATOM 2557 C CA . SER A 1 316 ? -11.919 -46.603 20.775 1.00 75.56 316 SER A CA 1
ATOM 2558 C C . SER A 1 316 ? -11.338 -48.017 20.602 1.00 75.56 316 SER A C 1
ATOM 2560 O O . SER A 1 316 ? -11.891 -48.998 21.106 1.00 75.56 316 SER A O 1
ATOM 2562 N N . ASN A 1 317 ? -10.149 -48.136 20.010 1.00 76.50 317 ASN A N 1
ATOM 2563 C CA . ASN A 1 317 ? -9.448 -49.414 19.892 1.00 76.50 317 ASN A CA 1
ATOM 2564 C C . ASN A 1 317 ? -8.919 -49.937 21.241 1.00 76.50 317 ASN A C 1
ATOM 2566 O O . ASN A 1 317 ? -9.023 -51.136 21.517 1.00 76.50 317 ASN A O 1
ATOM 2570 N N . LEU A 1 318 ? -8.436 -49.063 22.132 1.00 71.56 318 LEU A N 1
ATOM 2571 C CA . LEU A 1 318 ? -8.016 -49.449 23.489 1.00 71.56 318 LEU A CA 1
ATOM 2572 C C . LEU A 1 318 ? -9.180 -49.920 24.369 1.00 71.56 318 LEU A C 1
ATOM 2574 O O . LEU A 1 318 ? -9.037 -50.864 25.153 1.00 71.56 318 LEU A O 1
ATOM 2578 N N . SER A 1 319 ? -10.341 -49.276 24.249 1.00 72.19 319 SER A N 1
ATOM 2579 C CA . SER A 1 319 ? -11.548 -49.683 24.978 1.00 72.19 319 SER A CA 1
ATOM 2580 C C . SER A 1 319 ? -12.090 -51.027 24.477 1.00 72.19 319 SER A C 1
ATOM 2582 O O . SER A 1 319 ? -12.482 -51.867 25.290 1.00 72.19 319 SER A O 1
ATOM 2584 N N . ASN A 1 320 ? -11.987 -51.306 23.175 1.00 71.44 320 ASN A N 1
ATOM 2585 C CA . ASN A 1 320 ? -12.308 -52.620 22.614 1.00 71.44 320 ASN A CA 1
ATOM 2586 C C . ASN A 1 320 ? -11.315 -53.719 23.040 1.00 71.44 320 ASN A C 1
ATOM 2588 O O . ASN A 1 320 ? -11.739 -54.842 23.320 1.00 71.44 320 ASN A O 1
ATOM 2592 N N . GLN A 1 321 ? -10.018 -53.414 23.181 1.00 66.94 321 GLN A N 1
ATOM 2593 C CA . GLN A 1 321 ? -9.040 -54.371 23.719 1.00 66.94 321 GLN A CA 1
ATOM 2594 C C . GLN A 1 321 ? -9.297 -54.726 25.190 1.00 66.94 321 GLN A C 1
ATOM 2596 O O . GLN A 1 321 ? -9.189 -55.896 25.560 1.00 66.94 321 GLN A O 1
ATOM 2601 N N . LYS A 1 322 ? -9.699 -53.760 26.028 1.00 66.38 322 LYS A N 1
ATOM 2602 C CA . LYS A 1 322 ? -10.057 -54.027 27.435 1.00 66.38 322 LYS A CA 1
ATOM 2603 C C . LYS A 1 322 ? -11.269 -54.950 27.591 1.00 66.38 322 LYS A C 1
ATOM 2605 O O . LYS A 1 322 ? -11.334 -55.695 28.562 1.00 66.38 322 LYS A O 1
ATOM 2610 N N . ASN A 1 323 ? -12.191 -54.955 26.630 1.00 62.34 323 ASN A N 1
ATOM 2611 C CA . ASN A 1 323 ? -13.345 -55.859 26.649 1.00 62.34 323 ASN A CA 1
ATOM 2612 C C . ASN A 1 323 ? -13.007 -57.291 26.189 1.00 62.34 323 ASN A C 1
ATOM 2614 O O . ASN A 1 323 ? -13.776 -58.214 26.450 1.00 62.34 323 ASN A O 1
ATOM 2618 N N . MET A 1 324 ? -11.856 -57.505 25.544 1.00 58.94 324 MET A N 1
ATOM 2619 C CA . MET A 1 324 ? -11.412 -58.828 25.081 1.00 58.94 324 MET A CA 1
ATOM 2620 C C . MET A 1 324 ? -10.598 -59.601 26.130 1.00 58.94 324 MET A C 1
ATOM 2622 O O . MET A 1 324 ? -10.574 -60.829 26.089 1.00 58.94 324 MET A O 1
ATOM 2626 N N . THR A 1 325 ? -9.985 -58.927 27.109 1.00 59.84 325 THR A N 1
ATOM 2627 C CA . THR A 1 325 ? -9.224 -59.583 28.191 1.00 59.84 325 THR A CA 1
ATOM 2628 C C . THR A 1 325 ? -10.079 -60.002 29.394 1.00 59.84 325 THR A C 1
ATOM 2630 O O . THR A 1 325 ? -9.568 -60.644 30.307 1.00 59.84 325 THR A O 1
ATOM 2633 N N . GLY A 1 326 ? -11.382 -59.698 29.388 1.00 55.19 326 GLY A N 1
ATOM 2634 C CA . GLY A 1 326 ? -12.334 -60.071 30.443 1.00 55.19 326 GLY A CA 1
ATOM 2635 C C . GLY A 1 326 ? -13.016 -61.435 30.273 1.00 55.19 326 GLY A C 1
ATOM 2636 O O . GLY A 1 326 ? -13.879 -61.780 31.076 1.00 55.19 326 GLY A O 1
ATOM 2637 N N . ARG A 1 327 ? -12.676 -62.225 29.243 1.00 55.56 327 ARG A N 1
ATOM 2638 C CA . ARG A 1 327 ? -13.122 -63.624 29.181 1.00 55.56 327 ARG A CA 1
ATOM 2639 C C . ARG A 1 327 ? -12.237 -64.456 30.095 1.00 55.56 327 ARG A C 1
ATOM 2641 O O . ARG A 1 327 ? -11.123 -64.813 29.719 1.00 55.56 327 ARG A O 1
ATOM 2648 N N . GLU A 1 328 ? -12.757 -64.762 31.282 1.00 62.88 328 GLU A N 1
ATOM 2649 C CA . GLU A 1 328 ? -12.208 -65.817 32.128 1.00 62.88 328 GLU A CA 1
ATOM 2650 C C . GLU A 1 328 ? -11.976 -67.071 31.269 1.00 62.88 328 GLU A C 1
ATOM 2652 O O . GLU A 1 328 ? -12.875 -67.470 30.512 1.00 62.88 328 GLU A O 1
ATOM 2657 N N . PRO A 1 329 ? -10.775 -67.675 31.321 1.00 62.75 329 PRO A N 1
ATOM 2658 C CA . PRO A 1 329 ? -10.519 -68.920 30.622 1.00 62.75 329 PRO A CA 1
ATOM 2659 C C . PRO A 1 329 ? -11.553 -69.938 31.094 1.00 62.75 329 PRO A C 1
ATOM 2661 O O . PRO A 1 329 ? -11.678 -70.203 32.290 1.00 62.75 329 PRO A O 1
ATOM 2664 N N . SER A 1 330 ? -12.336 -70.465 30.150 1.00 64.44 330 SER A N 1
ATOM 2665 C CA . SER A 1 330 ? -13.345 -71.470 30.458 1.00 64.44 330 SER A CA 1
ATOM 2666 C C . SER A 1 330 ? -12.687 -72.622 31.222 1.00 64.44 330 SER A C 1
ATOM 2668 O O . SER A 1 330 ? -11.602 -73.058 30.821 1.00 64.44 330 SER A O 1
ATOM 2670 N N . PRO A 1 331 ? -13.304 -73.104 32.315 1.00 61.03 331 PRO A N 1
ATOM 2671 C CA . PRO A 1 331 ? -12.742 -74.182 33.110 1.00 61.03 331 PRO A CA 1
ATOM 2672 C C . PRO A 1 331 ? -12.489 -75.379 32.198 1.00 61.03 331 PRO A C 1
ATOM 2674 O O . PRO A 1 331 ? -13.396 -75.864 31.522 1.00 61.03 331 PRO A O 1
ATOM 2677 N N . ASN A 1 332 ? -11.224 -75.792 32.136 1.00 60.28 332 ASN A N 1
ATOM 2678 C CA . ASN A 1 332 ? -10.770 -76.909 31.328 1.00 60.28 332 ASN A CA 1
ATOM 2679 C C . ASN A 1 332 ? -11.558 -78.172 31.738 1.00 60.28 332 ASN A C 1
ATOM 2681 O O . ASN A 1 332 ? -11.422 -78.608 32.882 1.00 60.28 332 ASN A O 1
ATOM 2685 N N . PRO A 1 333 ? -12.390 -78.762 30.857 1.00 59.69 333 PRO A N 1
ATOM 2686 C CA . PRO A 1 333 ? -13.254 -79.883 31.226 1.00 59.69 333 PRO A CA 1
ATOM 2687 C C . PRO A 1 333 ? -12.503 -81.222 31.332 1.00 59.69 333 PRO A C 1
ATOM 2689 O O . PRO A 1 333 ? -13.109 -82.235 31.673 1.00 59.69 333 PRO A O 1
ATOM 2692 N N . TYR A 1 334 ? -11.192 -81.240 31.076 1.00 55.66 334 TYR A N 1
ATOM 2693 C CA . TYR A 1 334 ? -10.345 -82.428 31.171 1.00 55.66 334 TYR A CA 1
ATOM 2694 C C . TYR A 1 334 ? -9.264 -82.229 32.235 1.00 55.66 334 TYR A C 1
ATOM 2696 O O . TYR A 1 334 ? -8.133 -81.851 31.945 1.00 55.66 334 TYR A O 1
ATOM 2704 N N . GLY A 1 335 ? -9.641 -82.473 33.486 1.00 48.59 335 GLY A N 1
ATOM 2705 C CA . GLY A 1 335 ? -8.744 -82.487 34.638 1.00 48.59 335 GLY A CA 1
ATOM 2706 C C . GLY A 1 335 ? -9.205 -83.525 35.651 1.00 48.59 335 GLY A C 1
ATOM 2707 O O . GLY A 1 335 ? -9.538 -83.188 36.780 1.00 48.59 335 GLY A O 1
ATOM 2708 N N . GLY A 1 336 ? -9.310 -84.776 35.206 1.00 53.72 336 GLY A N 1
ATOM 2709 C CA . GLY A 1 336 ? -9.521 -85.935 36.060 1.00 53.72 336 GLY A CA 1
ATOM 2710 C C . GLY A 1 336 ? -8.403 -86.944 35.826 1.00 53.72 336 GLY A C 1
ATOM 2711 O O . GLY A 1 336 ? -8.115 -87.248 34.669 1.00 53.72 336 GLY A O 1
ATOM 2712 N N . TRP A 1 337 ? -7.885 -87.471 36.939 1.00 49.16 337 TRP A N 1
ATOM 2713 C CA . TRP A 1 337 ? -6.939 -88.587 37.090 1.00 49.16 337 TRP A CA 1
ATOM 2714 C C . TRP A 1 337 ? -5.460 -88.239 36.870 1.00 49.16 337 TRP A C 1
ATOM 2716 O O . TRP A 1 337 ? -4.954 -88.325 35.757 1.00 49.16 337 TRP A O 1
ATOM 2726 N N . GLU A 1 338 ? -4.770 -87.844 37.945 1.00 41.09 338 GLU A N 1
ATOM 2727 C CA . GLU A 1 338 ? -3.916 -88.732 38.766 1.00 41.09 338 GLU A CA 1
ATOM 2728 C C . GLU A 1 338 ? -3.543 -88.074 40.103 1.00 41.09 338 GLU A C 1
ATOM 2730 O O . GLU A 1 338 ? -3.312 -86.841 40.116 1.00 41.09 338 GLU A O 1
#

Radius of gyration: 30.99 Å; Cα contacts (8 Å, |Δi|>4): 246; chains: 1; bounding box: 52×145×81 Å

Sequence (338 aa):
MKSTRRNTIVGSAGAIKDMETSRRIRPAKIRNFGEVPKNERLAQILAKSVKFKRDGQSKSLLWLLRLMSSIYKNKIDHDAQVSQSGVQRVDYIDPNVFDPLSSSPSSSSSVRMSLPEFLFEHLKQIYGAQKLVEEYAGSVIATIIKYRQVDRRVDIFGRFVNEDWDLPVLDLYLKTWIMVEDFKHGPEFCHQKPLDDMPKYARISKVRALYILKTLKRDLPTLIDQIVRLMEKRCEEVTEDEFKKAMIQAGYKYIPSQFNPMSLWGVDAVTARQVINKCDFLDIVCSVMSSTVSDEDERSIINEEVNKLEESDYISNLSNQKNMTGREPSPNPYGGWE

pLDDT: mean 77.79, std 19.25, range [33.56, 97.38]

Nearest PDB structures (foldseek):
  8th8-assembly1_Q  TM=1.709E-01  e=1.178E+00  Tetrahymena thermophila

Organism: NCBI:txid1008807

Mean predicted aligned error: 12.56 Å

Foldseek 3Di:
DDDDDDDDDDDDPDDPPPPPPPPPPPQDPPPPPPDQQPPVVLSVLQVVLVVVDQDPQADDPLVLVVLVVVLLVVLVVLVVVLVVVPLDDPDDDDPPPDPVPPPDPPDPSVPNDQSQVSLLVVLCVVPVDPVSSSSVSSNNLSNLVVCVSPALVSVVSNCSNSVVFPPVLVVVLSLLVVLQVPDLPAFFQDDDDCPSPDPRFRKDALRSLVVSLVVCCVVQVPQSVVLNVQQVVQKDFDDPVSLVVRCVVSVHDDDPPDDDPCCVVVDDPRSSRIMHGPSSSSCSSSVSVSVVVVVVVVVVVVVVVVVVVVVVVVVVVVVVVVVVVPPDDDPDPPDDDD

Secondary structure (DSSP, 8-state):
----------------------------------PPPSSHHHHHHHHHHHHS-TTSS---HHHHHHHHHHHHHHHHHHHHHHHHT---------TT---TT---------PPPPHHHHHHHHHHHHH-SHHHHHHHHHHHHHHHHHHTTT-HHHHHHHHHHTTSS-HHHHHHHHHHHHHHHH---S-EE--S---TT--TT-EEEHHHHHHHHHHHTTT-TTTHHHHHHHHHHH-EEPPHHHHHHHHHHTT----TTS--GGGGGT--HHHHTEEEEHHHHHHHHHHHHHHHHHHHHHHHHHHHHHHHHHHHHHHHHHHHHHHHTT-PPPP-S-----